Protein AF-A0A2N5X264-F1 (afdb_monomer)

pLDDT: mean 75.69, std 20.47, range [30.89, 97.25]

Mean predicted aligned error: 10.81 Å

Radius of gyration: 17.41 Å; Cα contacts (8 Å, |Δi|>4): 428; chains: 1; bounding box: 63×42×47 Å

Solvent-accessible surface area (backbone atoms only — not comparable to full-atom values): 11208 Å² total; per-residue (Å²): 135,86,83,78,80,80,75,80,81,78,80,85,83,54,76,73,77,43,63,65,40,18,17,55,36,79,84,81,83,83,92,81,91,67,101,72,67,40,45,68,30,38,70,56,71,56,68,54,35,56,93,56,25,38,45,56,77,75,63,38,74,29,66,84,61,12,80,81,32,62,57,44,49,48,56,43,77,65,49,35,37,35,39,42,26,41,38,69,83,73,26,35,40,37,40,38,34,33,16,15,31,26,82,32,31,63,54,29,39,51,46,53,53,52,52,45,55,71,35,93,65,36,40,74,36,79,74,68,42,73,72,62,48,92,86,64,88,65,84,42,41,39,35,32,25,32,37,35,91,91,45,46,32,40,40,34,33,32,16,34,59,12,38,39,40,35,37,38,39,37,38,76,81,52,53,90,68,54,80,42,74,67,52,54,51,49,52,42,47,46,47,50,38,34,52,58,60,20,50,40,76,63,130

Structure (mmCIF, N/CA/C/O backbone):
data_AF-A0A2N5X264-F1
#
_entry.id   AF-A0A2N5X264-F1
#
loop_
_atom_site.group_PDB
_atom_site.id
_atom_site.type_symbol
_atom_site.label_atom_id
_atom_site.label_alt_id
_atom_site.label_comp_id
_atom_site.label_asym_id
_atom_site.label_entity_id
_atom_site.label_seq_id
_atom_site.pdbx_PDB_ins_code
_atom_site.Cartn_x
_atom_site.Cartn_y
_atom_site.Cartn_z
_atom_site.occupancy
_atom_site.B_iso_or_equiv
_atom_site.auth_seq_id
_atom_site.auth_comp_id
_atom_site.auth_asym_id
_atom_site.auth_atom_id
_atom_site.pdbx_PDB_model_num
ATOM 1 N N . PRO A 1 1 ? 43.658 -27.657 3.792 1.00 42.91 1 PRO A N 1
ATOM 2 C CA . PRO A 1 1 ? 42.792 -26.700 4.529 1.00 42.91 1 PRO A CA 1
ATOM 3 C C . PRO A 1 1 ? 41.313 -26.901 4.152 1.00 42.91 1 PRO A C 1
ATOM 5 O O . PRO A 1 1 ? 41.013 -26.894 2.960 1.00 42.91 1 PRO A O 1
ATOM 8 N N . PRO A 1 2 ? 40.408 -27.158 5.111 1.00 34.41 2 PRO A N 1
ATOM 9 C CA . PRO A 1 2 ? 39.028 -27.509 4.794 1.00 34.41 2 PRO A CA 1
ATOM 10 C C . PRO A 1 2 ? 38.235 -26.276 4.335 1.00 34.41 2 PRO A C 1
ATOM 12 O O . PRO A 1 2 ? 38.359 -25.191 4.903 1.00 34.41 2 PRO A O 1
ATOM 15 N N . GLN A 1 3 ? 37.435 -26.460 3.283 1.00 38.34 3 GLN A N 1
ATOM 16 C CA . GLN A 1 3 ? 36.532 -25.456 2.724 1.00 38.34 3 GLN A CA 1
ATOM 17 C C . GLN A 1 3 ? 35.394 -25.180 3.713 1.00 38.34 3 GLN A C 1
ATOM 19 O O . GLN A 1 3 ? 34.645 -26.086 4.077 1.00 38.34 3 GLN A O 1
ATOM 24 N N . GLN A 1 4 ? 35.263 -23.930 4.160 1.00 34.19 4 GLN A N 1
ATOM 25 C CA . GLN A 1 4 ? 34.109 -23.510 4.950 1.00 34.19 4 GLN A CA 1
ATOM 26 C C . GLN A 1 4 ? 32.840 -23.543 4.079 1.00 34.19 4 GLN A C 1
ATOM 28 O O . GLN A 1 4 ? 32.871 -23.039 2.952 1.00 34.19 4 GLN A O 1
ATOM 33 N N . PRO A 1 5 ? 31.713 -24.081 4.581 1.00 33.06 5 PRO A N 1
ATOM 34 C CA . PRO A 1 5 ? 30.448 -24.045 3.862 1.00 33.06 5 PRO A CA 1
ATOM 35 C C . PRO A 1 5 ? 30.005 -22.594 3.664 1.00 33.06 5 PRO A C 1
ATOM 37 O O . PRO A 1 5 ? 29.892 -21.825 4.624 1.00 33.06 5 PRO A O 1
ATOM 40 N N . GLN A 1 6 ? 29.745 -22.212 2.413 1.00 36.19 6 GLN A N 1
ATOM 41 C CA . GLN A 1 6 ? 29.159 -20.917 2.089 1.00 36.19 6 GLN A CA 1
ATOM 42 C C . GLN A 1 6 ? 27.784 -20.815 2.759 1.00 36.19 6 GLN A C 1
ATOM 44 O O . GLN A 1 6 ? 26.859 -21.553 2.422 1.00 36.19 6 GLN A O 1
ATOM 49 N N . ARG A 1 7 ? 27.655 -19.897 3.727 1.00 32.53 7 ARG A N 1
ATOM 50 C CA . ARG A 1 7 ? 26.365 -19.556 4.338 1.00 32.53 7 ARG A CA 1
ATOM 51 C C . ARG A 1 7 ? 25.382 -19.169 3.223 1.00 32.53 7 ARG A C 1
ATOM 53 O O . ARG A 1 7 ? 25.753 -18.370 2.359 1.00 32.53 7 ARG A O 1
ATOM 60 N N . PRO A 1 8 ? 24.145 -19.693 3.224 1.00 32.91 8 PRO A N 1
ATOM 61 C CA . PRO A 1 8 ? 23.175 -19.373 2.189 1.00 32.91 8 PRO A CA 1
ATOM 62 C C . PRO A 1 8 ? 22.909 -17.863 2.180 1.00 32.91 8 PRO A C 1
ATOM 64 O O . PRO A 1 8 ? 22.565 -17.267 3.203 1.00 32.91 8 PRO A O 1
ATOM 67 N N . ARG A 1 9 ? 23.108 -17.231 1.014 1.00 35.66 9 ARG A N 1
ATOM 68 C CA . ARG A 1 9 ? 22.805 -15.814 0.773 1.00 35.66 9 ARG A CA 1
ATOM 69 C C . ARG A 1 9 ? 21.334 -15.555 1.111 1.00 35.66 9 ARG A C 1
ATOM 71 O O . ARG A 1 9 ? 20.443 -15.975 0.375 1.00 35.66 9 ARG A O 1
ATOM 78 N N . LYS A 1 10 ? 21.091 -14.842 2.213 1.00 34.69 10 LYS A N 1
ATOM 79 C CA . LYS A 1 10 ? 19.780 -14.295 2.581 1.00 34.69 10 LYS A CA 1
ATOM 80 C C . LYS A 1 10 ? 19.311 -13.394 1.432 1.00 34.69 10 LYS A C 1
ATOM 82 O O . LYS A 1 10 ? 19.934 -12.368 1.163 1.00 34.69 10 LYS A O 1
ATOM 87 N N . LYS A 1 11 ? 18.259 -13.802 0.716 1.00 32.75 11 LYS A N 1
ATOM 88 C CA . LYS A 1 11 ? 17.636 -12.984 -0.331 1.00 32.75 11 LYS A CA 1
ATOM 89 C C . LYS A 1 11 ? 17.012 -11.757 0.338 1.00 32.75 11 LYS A C 1
ATOM 91 O O . LYS A 1 11 ? 16.114 -11.895 1.163 1.00 32.75 11 LYS A O 1
ATOM 96 N N . ARG A 1 12 ? 17.534 -10.569 0.027 1.00 37.69 12 ARG A N 1
ATOM 97 C CA . ARG A 1 12 ? 17.027 -9.271 0.500 1.00 37.69 12 ARG A CA 1
ATOM 98 C C . ARG A 1 12 ? 15.833 -8.834 -0.352 1.00 37.69 12 ARG A C 1
ATOM 100 O O . ARG A 1 12 ? 15.909 -7.846 -1.063 1.00 37.69 12 ARG A O 1
ATOM 107 N N . THR A 1 13 ? 14.751 -9.603 -0.331 1.00 35.22 13 THR A N 1
ATOM 108 C CA . THR A 1 13 ? 13.542 -9.297 -1.119 1.00 35.22 13 THR A CA 1
ATOM 109 C C . THR A 1 13 ? 12.505 -8.475 -0.345 1.00 35.22 13 THR A C 1
ATOM 111 O O . THR A 1 13 ? 11.373 -8.381 -0.790 1.00 35.22 13 THR A O 1
ATOM 114 N N . GLY A 1 14 ? 12.845 -7.907 0.818 1.00 37.38 14 GLY A N 1
ATOM 115 C CA . GLY A 1 14 ? 11.837 -7.365 1.742 1.00 37.38 14 GLY A CA 1
ATOM 116 C C . GLY A 1 14 ? 12.261 -6.147 2.557 1.00 37.38 14 GLY A C 1
ATOM 117 O O . GLY A 1 14 ? 11.781 -6.001 3.672 1.00 37.38 14 GLY A O 1
ATOM 118 N N . ALA A 1 15 ? 13.174 -5.307 2.061 1.00 41.62 15 ALA A N 1
ATOM 119 C CA . ALA A 1 15 ? 13.609 -4.124 2.816 1.00 41.62 15 ALA A CA 1
ATOM 120 C C . ALA A 1 15 ? 12.545 -3.007 2.845 1.00 41.62 15 ALA A C 1
ATOM 122 O O . ALA A 1 15 ? 12.384 -2.359 3.870 1.00 41.62 15 ALA A O 1
ATOM 123 N N . VAL A 1 16 ? 11.761 -2.832 1.773 1.00 39.28 16 VAL A N 1
ATOM 124 C CA . VAL A 1 16 ? 10.762 -1.744 1.687 1.00 39.28 16 VAL A CA 1
ATOM 125 C C . VAL A 1 16 ? 9.425 -2.134 2.338 1.00 39.28 16 VAL A C 1
ATOM 127 O O . VAL A 1 16 ? 8.830 -1.342 3.056 1.00 39.28 16 VAL A O 1
ATOM 130 N N . ALA A 1 17 ? 9.005 -3.398 2.213 1.00 39.03 17 ALA A N 1
ATOM 131 C CA . ALA A 1 17 ? 7.786 -3.921 2.848 1.00 39.03 17 ALA A CA 1
ATOM 132 C C . ALA A 1 17 ? 7.851 -4.013 4.390 1.00 39.03 17 ALA A C 1
ATOM 134 O O . ALA A 1 17 ? 6.845 -4.295 5.036 1.00 39.03 17 ALA A O 1
ATOM 135 N N . GLY A 1 18 ? 9.034 -3.811 4.984 1.00 39.94 18 GLY A N 1
ATOM 136 C CA . GLY A 1 18 ? 9.233 -3.783 6.435 1.00 39.94 18 GLY A CA 1
ATOM 137 C C . GLY A 1 18 ? 9.010 -2.411 7.079 1.00 39.94 18 GLY A C 1
ATOM 138 O O . GLY A 1 18 ? 8.952 -2.343 8.303 1.00 39.94 18 GLY A O 1
ATOM 139 N N . LEU A 1 19 ? 8.874 -1.336 6.289 1.00 43.53 19 LEU A N 1
ATOM 140 C CA . LEU A 1 19 ? 8.806 0.038 6.806 1.00 43.53 19 LEU A CA 1
ATOM 141 C C . LEU A 1 19 ? 7.554 0.290 7.656 1.00 43.53 19 LEU A C 1
ATOM 143 O O . LEU A 1 19 ? 7.657 0.889 8.719 1.00 43.53 19 LEU A O 1
ATOM 147 N N . LEU A 1 20 ? 6.401 -0.259 7.269 1.00 38.31 20 LEU A N 1
ATOM 148 C CA . LEU A 1 20 ? 5.183 -0.187 8.086 1.00 38.31 20 LEU A CA 1
ATOM 149 C C . LEU A 1 20 ? 5.045 -1.306 9.112 1.00 38.31 20 LEU A C 1
ATOM 151 O O . LEU A 1 20 ? 4.378 -1.123 10.125 1.00 38.31 20 LEU A O 1
ATOM 155 N N . ALA A 1 21 ? 5.691 -2.451 8.886 1.00 41.50 21 ALA A N 1
ATOM 156 C CA . ALA A 1 21 ? 5.655 -3.538 9.854 1.00 41.50 21 ALA A CA 1
ATOM 157 C C . ALA A 1 21 ? 6.319 -3.146 11.181 1.00 41.50 21 ALA A C 1
ATOM 159 O O . ALA A 1 21 ? 6.010 -3.774 12.175 1.00 41.50 21 ALA A O 1
ATOM 160 N N . GLY A 1 22 ? 7.187 -2.127 11.226 1.00 35.22 22 GLY A N 1
ATOM 161 C CA . GLY A 1 22 ? 7.672 -1.549 12.482 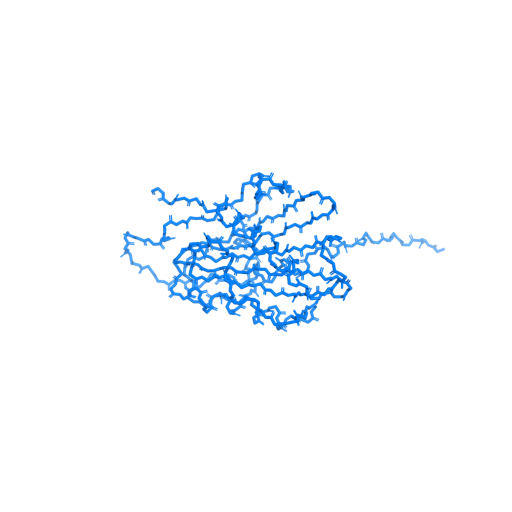1.00 35.22 22 GLY A CA 1
ATOM 162 C C . GLY A 1 22 ? 6.707 -0.531 13.110 1.00 35.22 22 GLY A C 1
ATOM 163 O O . GLY A 1 22 ? 6.645 -0.428 14.325 1.00 35.22 22 GLY A O 1
ATOM 164 N N . ALA A 1 23 ? 5.939 0.212 12.316 1.00 40.53 23 ALA A N 1
ATOM 165 C CA . ALA A 1 23 ? 5.304 1.486 12.673 1.00 40.53 23 ALA A CA 1
ATOM 166 C C . ALA A 1 23 ? 4.005 1.430 13.510 1.00 40.53 23 ALA A C 1
ATOM 168 O O . ALA A 1 23 ? 3.294 2.417 13.641 1.00 40.53 23 ALA A O 1
ATOM 169 N N . LEU A 1 24 ? 3.618 0.283 14.051 1.00 45.38 24 LEU A N 1
ATOM 170 C CA . LEU A 1 24 ? 2.336 0.097 14.761 1.00 45.38 24 LEU A CA 1
ATOM 171 C C . LEU A 1 24 ? 2.582 -0.333 16.223 1.00 45.38 24 LEU A C 1
ATOM 173 O O . LEU A 1 24 ? 1.891 -1.205 16.749 1.00 45.38 24 LEU A O 1
ATOM 177 N N . ALA A 1 25 ? 3.663 0.169 16.833 1.00 43.78 25 ALA A N 1
ATOM 178 C CA . ALA A 1 25 ? 4.029 -0.187 18.197 1.00 43.78 25 ALA A CA 1
ATOM 179 C C . ALA A 1 25 ? 2.884 0.195 19.150 1.00 43.78 25 ALA A C 1
ATOM 181 O O . ALA A 1 25 ? 2.479 1.355 19.227 1.00 43.78 25 ALA A O 1
ATOM 182 N N . LEU A 1 26 ? 2.357 -0.811 19.852 1.00 44.16 26 LEU A N 1
ATOM 183 C CA . LEU A 1 26 ? 1.218 -0.702 20.759 1.00 44.16 26 LEU A CA 1
ATOM 184 C C . LEU A 1 26 ? 1.518 0.295 21.889 1.00 44.16 26 LEU A C 1
ATOM 186 O O . LEU A 1 26 ? 2.291 0.002 22.805 1.00 44.16 26 LEU A O 1
ATOM 190 N N . ALA A 1 27 ? 0.872 1.459 21.857 1.00 42.66 27 ALA A N 1
ATOM 191 C CA . ALA A 1 27 ? 0.787 2.337 23.015 1.00 42.66 27 ALA A CA 1
ATOM 192 C C . ALA A 1 27 ? -0.176 1.704 24.033 1.00 42.66 27 ALA A C 1
ATOM 194 O O . ALA A 1 27 ? -1.395 1.802 23.922 1.00 42.66 27 ALA A O 1
ATOM 195 N N . GLY A 1 28 ? 0.386 0.990 25.007 1.00 36.53 28 GLY A N 1
ATOM 196 C CA . GLY A 1 28 ? -0.374 0.357 26.075 1.00 36.53 28 GLY A CA 1
ATOM 197 C C . GLY A 1 28 ? -0.932 1.364 27.085 1.00 36.53 28 GLY A C 1
ATOM 198 O O . GLY A 1 28 ? -0.169 2.008 27.799 1.00 36.53 28 GLY A O 1
ATOM 199 N N . GLY A 1 29 ? -2.264 1.372 27.205 1.00 30.89 29 GLY A N 1
ATOM 200 C CA . GLY A 1 29 ? -2.997 1.599 28.454 1.00 30.89 29 GLY A CA 1
ATOM 201 C C . GLY A 1 29 ? -3.679 2.958 28.612 1.00 30.89 29 GLY A C 1
ATOM 202 O O . GLY A 1 29 ? -3.006 3.915 28.959 1.00 30.89 29 GLY A O 1
ATOM 203 N N . VAL A 1 30 ? -5.015 2.997 28.482 1.00 34.00 30 VAL A N 1
ATOM 204 C CA . VAL A 1 30 ? -5.999 3.178 29.579 1.00 34.00 30 VAL A CA 1
ATOM 205 C C . VAL A 1 30 ? -7.337 2.586 29.097 1.00 34.00 30 VAL A C 1
ATOM 207 O O . VAL A 1 30 ? -7.747 2.829 27.970 1.00 34.00 30 VAL A O 1
ATOM 210 N N . ALA A 1 31 ? -8.007 1.787 29.930 1.00 45.03 31 ALA A N 1
ATOM 211 C CA . ALA A 1 31 ? -9.366 1.311 29.670 1.00 45.03 31 ALA A CA 1
ATOM 212 C C . ALA A 1 31 ? -10.380 2.467 29.772 1.00 45.03 31 ALA A C 1
ATOM 214 O O . ALA A 1 31 ? -10.182 3.318 30.635 1.00 45.03 31 ALA A O 1
ATOM 215 N N . TRP A 1 32 ? -11.479 2.430 29.000 1.00 33.97 32 TRP A N 1
ATOM 216 C CA . TRP A 1 32 ? -12.874 2.670 29.438 1.00 33.97 32 TRP A CA 1
ATOM 217 C C . TRP A 1 32 ? -13.834 2.816 28.233 1.00 33.97 32 TRP A C 1
ATOM 219 O O . TRP A 1 32 ? -13.812 3.823 27.546 1.00 33.97 32 TRP A O 1
ATOM 229 N N . TRP A 1 33 ? -14.678 1.792 28.050 1.00 38.12 33 TRP A N 1
ATOM 230 C CA . TRP A 1 33 ? -16.007 1.761 27.410 1.00 38.12 33 TRP A CA 1
ATOM 231 C C . TRP A 1 33 ? -16.383 2.865 26.391 1.00 38.12 33 TRP A C 1
ATOM 233 O O . TRP A 1 33 ? -16.804 3.953 26.767 1.00 38.12 33 TRP A O 1
ATOM 243 N N . ALA A 1 34 ? -16.493 2.504 25.112 1.00 35.03 34 ALA A N 1
ATOM 244 C CA . ALA A 1 34 ? -17.555 3.004 24.239 1.00 35.03 34 ALA A CA 1
ATOM 245 C C . ALA A 1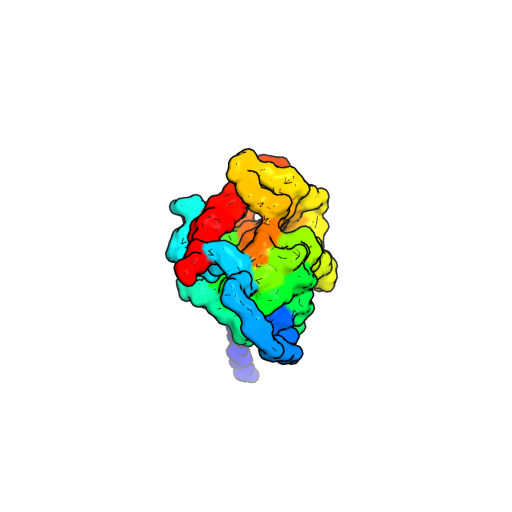 34 ? -17.750 2.022 23.086 1.00 35.03 34 ALA A C 1
ATOM 247 O O . ALA A 1 3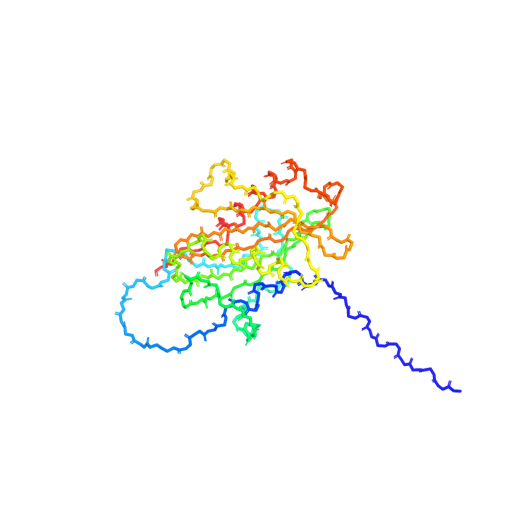4 ? -16.846 1.775 22.320 1.00 35.03 34 ALA A O 1
ATOM 248 N N . LEU A 1 35 ? -18.928 1.432 22.933 1.00 42.88 35 LEU A N 1
ATOM 249 C CA . LEU A 1 35 ? -19.241 0.608 21.767 1.00 42.88 35 LEU A CA 1
ATOM 250 C C . LEU A 1 35 ? -19.272 1.495 20.504 1.00 42.88 35 LEU A C 1
ATOM 252 O O . LEU A 1 35 ? -20.316 2.086 20.239 1.00 42.88 35 LEU A O 1
ATOM 256 N N . ALA A 1 36 ? -18.135 1.613 19.793 1.00 45.06 36 ALA A N 1
ATOM 257 C CA . ALA A 1 36 ? -17.976 2.050 18.389 1.00 45.06 36 ALA A CA 1
ATOM 258 C C . ALA A 1 36 ? -16.492 2.016 17.899 1.00 45.06 36 ALA A C 1
ATOM 260 O O . ALA A 1 36 ? -16.062 2.950 17.233 1.00 45.06 36 ALA A O 1
ATOM 261 N N . GLU A 1 37 ? -15.646 1.044 18.269 1.00 53.25 37 GLU A N 1
ATOM 262 C CA . GLU A 1 37 ? -14.192 1.365 18.380 1.00 53.25 37 GLU A CA 1
ATOM 263 C C . GLU A 1 37 ? -13.281 1.029 17.183 1.00 53.25 37 GLU A C 1
ATOM 265 O O . GLU A 1 37 ? -12.161 1.532 17.133 1.00 53.25 37 GLU A O 1
ATOM 270 N N . ASP A 1 38 ? -13.743 0.278 16.178 1.00 52.75 38 ASP A N 1
ATOM 271 C CA . ASP A 1 38 ? -12.886 -0.173 15.056 1.00 52.75 38 ASP A CA 1
ATOM 272 C C . ASP A 1 38 ? -13.127 0.584 13.732 1.00 52.75 38 ASP A C 1
ATOM 274 O O . ASP A 1 38 ? -12.510 0.291 12.706 1.00 52.75 38 ASP A O 1
ATOM 278 N N . GLY A 1 39 ? -14.058 1.545 13.732 1.00 60.72 39 GLY A N 1
ATOM 279 C CA . GLY A 1 39 ? -14.603 2.139 12.509 1.00 60.72 39 GLY A CA 1
ATOM 280 C C . GLY A 1 39 ? -15.325 1.105 11.614 1.00 60.72 39 GLY A C 1
ATOM 281 O O . GLY A 1 39 ? -15.557 -0.023 12.040 1.00 60.72 39 GLY A O 1
ATOM 282 N N . PRO A 1 40 ? -15.785 1.469 10.400 1.00 78.94 40 PRO A N 1
ATOM 283 C CA . PRO A 1 40 ? -16.681 0.601 9.622 1.00 78.94 40 PRO A CA 1
ATOM 284 C C . PRO A 1 40 ? -16.026 -0.626 8.966 1.00 78.94 40 PRO A C 1
ATOM 286 O O . PRO A 1 40 ? -16.750 -1.525 8.537 1.00 78.94 40 PRO A O 1
ATOM 289 N N . TYR A 1 41 ? -14.694 -0.685 8.863 1.00 86.19 41 TYR A N 1
ATOM 290 C CA . TYR A 1 41 ? -14.006 -1.760 8.143 1.00 86.19 41 TYR A CA 1
ATOM 291 C C . TYR A 1 41 ? -12.771 -2.279 8.873 1.00 86.19 41 TYR A C 1
ATOM 293 O O . TYR A 1 41 ? -11.977 -1.518 9.415 1.00 86.19 41 TYR A O 1
ATOM 301 N N . ARG A 1 42 ? -12.555 -3.591 8.768 1.00 90.38 42 ARG A N 1
ATOM 302 C CA . ARG A 1 42 ? -11.282 -4.256 9.067 1.00 90.38 42 ARG A CA 1
ATOM 303 C C . ARG A 1 42 ? -10.488 -4.467 7.789 1.00 90.38 42 ARG A C 1
ATOM 305 O O . ARG A 1 42 ? -11.056 -4.494 6.696 1.00 90.38 42 ARG A O 1
ATOM 312 N N . LEU A 1 43 ? -9.184 -4.699 7.930 1.00 90.81 43 LEU A N 1
ATOM 313 C CA . LEU A 1 43 ? -8.356 -5.186 6.830 1.00 90.81 43 LEU A CA 1
ATOM 314 C C . LEU A 1 43 ? -8.192 -6.701 6.911 1.00 90.81 43 LEU A C 1
ATOM 316 O O . LEU A 1 43 ? -7.769 -7.256 7.925 1.00 90.81 43 LEU A O 1
ATOM 320 N N . ALA A 1 44 ? -8.479 -7.359 5.799 1.00 91.88 44 ALA A N 1
ATOM 321 C CA . ALA A 1 44 ? -8.186 -8.753 5.557 1.00 91.88 44 ALA A CA 1
ATOM 322 C C . ALA A 1 44 ? -7.066 -8.887 4.526 1.00 91.88 44 ALA A C 1
ATOM 324 O O . ALA A 1 44 ? -6.711 -7.969 3.789 1.00 91.88 44 ALA A O 1
ATOM 325 N N . THR A 1 45 ? -6.522 -10.092 4.446 1.00 93.38 45 THR A N 1
ATOM 326 C CA . THR A 1 45 ? -5.720 -10.505 3.302 1.00 93.38 45 THR A CA 1
ATOM 327 C C . THR A 1 45 ? -6.555 -11.578 2.610 1.00 93.38 45 THR A C 1
ATOM 329 O O . THR A 1 45 ? -6.771 -12.629 3.212 1.00 93.38 45 THR A O 1
ATOM 332 N N . PRO A 1 46 ? -7.135 -11.339 1.427 1.00 94.44 46 PRO A N 1
ATOM 333 C CA . PRO A 1 46 ? -7.822 -12.377 0.654 1.00 94.44 46 PRO A CA 1
ATOM 334 C C . PRO A 1 46 ? -6.824 -13.206 -0.172 1.00 94.44 46 PRO A C 1
ATOM 336 O O . PRO A 1 46 ? -5.635 -12.888 -0.243 1.00 94.44 46 PRO A O 1
ATOM 339 N N . ASP A 1 47 ? -7.271 -14.327 -0.747 1.00 94.62 47 ASP A N 1
ATOM 340 C CA . ASP A 1 47 ? -6.418 -15.164 -1.612 1.00 94.62 47 ASP A CA 1
ATOM 341 C C . ASP A 1 47 ? -6.081 -14.475 -2.939 1.00 94.62 47 ASP A C 1
ATOM 343 O O . ASP A 1 47 ? -5.064 -14.780 -3.563 1.00 94.62 47 ASP A O 1
ATOM 347 N N . THR A 1 48 ? -6.930 -13.551 -3.382 1.00 96.31 48 THR A N 1
ATOM 348 C CA . THR A 1 48 ? -6.766 -12.781 -4.615 1.00 96.31 48 THR A CA 1
ATOM 349 C C . THR A 1 48 ? -7.156 -11.331 -4.360 1.00 96.31 48 THR A C 1
ATOM 351 O O . THR A 1 48 ? -8.126 -11.095 -3.648 1.00 96.31 48 THR A O 1
ATOM 354 N N . VAL A 1 49 ? -6.400 -10.394 -4.935 1.00 96.94 49 VAL A N 1
ATOM 355 C CA . VAL A 1 49 ? -6.708 -8.954 -4.951 1.00 96.94 49 VAL A CA 1
ATOM 356 C C . VAL A 1 49 ? -6.595 -8.390 -6.365 1.00 96.94 49 VAL A C 1
ATOM 358 O O . VAL A 1 49 ? -5.848 -8.925 -7.197 1.00 96.94 49 VAL A O 1
ATOM 361 N N . ALA A 1 50 ? -7.336 -7.315 -6.627 1.00 95.94 50 ALA A N 1
ATOM 362 C CA . ALA A 1 50 ? -7.467 -6.641 -7.913 1.00 95.94 50 ALA A CA 1
ATOM 363 C C . ALA A 1 50 ? -7.746 -7.608 -9.072 1.00 95.94 50 ALA A C 1
ATOM 365 O O . ALA A 1 50 ? -7.249 -7.433 -10.184 1.00 95.94 50 ALA A O 1
ATOM 366 N N . SER A 1 51 ? -8.466 -8.701 -8.788 1.00 96.06 51 SER A N 1
ATOM 367 C CA . SER A 1 51 ? -8.745 -9.848 -9.677 1.00 96.06 51 SER A CA 1
ATOM 368 C C . SER A 1 51 ? -7.531 -10.577 -10.297 1.00 96.06 51 SER A C 1
ATOM 370 O O . SER A 1 51 ? -7.691 -11.652 -10.875 1.00 96.06 51 SER A O 1
ATOM 372 N N . ALA A 1 52 ? -6.317 -10.036 -10.167 1.00 95.31 52 ALA A N 1
ATOM 373 C CA . ALA A 1 52 ? -5.148 -10.418 -10.957 1.00 95.31 52 ALA A CA 1
ATOM 374 C C . ALA A 1 52 ? -3.939 -10.856 -10.117 1.00 95.31 52 ALA A C 1
ATOM 376 O O . ALA A 1 52 ? -3.005 -11.456 -10.656 1.00 95.31 52 ALA A O 1
ATOM 377 N N . TYR A 1 53 ? -3.936 -10.587 -8.808 1.00 95.88 53 TYR A N 1
ATOM 378 C CA . TYR A 1 53 ? -2.796 -10.871 -7.939 1.00 95.88 53 TYR A CA 1
ATOM 379 C C . TYR A 1 53 ? -3.145 -11.959 -6.930 1.00 95.88 53 TYR A C 1
ATOM 381 O O . TYR A 1 53 ? -4.007 -11.776 -6.076 1.00 95.88 53 TYR A O 1
ATOM 389 N N . GLN A 1 54 ? -2.435 -13.086 -6.993 1.00 97.25 54 GLN A N 1
ATOM 390 C CA . GLN A 1 54 ? -2.639 -14.213 -6.083 1.00 97.25 54 GLN A CA 1
ATOM 391 C C . GLN A 1 54 ? -1.710 -14.131 -4.883 1.00 97.25 54 GLN A C 1
ATOM 393 O O . GLN A 1 54 ? -0.494 -13.938 -5.029 1.00 97.25 54 GLN A O 1
ATOM 398 N N . ARG A 1 55 ? -2.258 -14.348 -3.691 1.00 94.94 55 ARG A N 1
ATOM 399 C CA 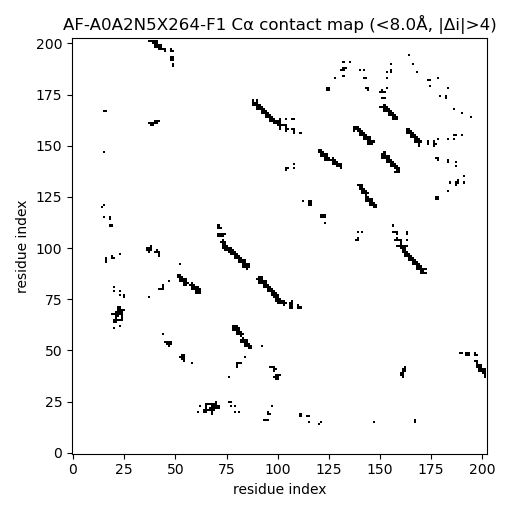. ARG A 1 55 ? -1.493 -14.316 -2.451 1.00 94.94 55 ARG A CA 1
ATOM 400 C C . ARG A 1 55 ? -0.426 -15.403 -2.434 1.00 94.94 55 ARG A C 1
ATOM 402 O O . ARG A 1 55 ? -0.642 -16.548 -2.817 1.00 94.94 55 ARG A O 1
ATOM 409 N N . GLN A 1 56 ? 0.757 -15.027 -1.976 1.00 92.19 56 GLN A N 1
ATOM 410 C CA . GLN A 1 56 ? 1.908 -15.898 -1.832 1.00 92.19 56 GLN A CA 1
ATOM 411 C C . GLN A 1 56 ? 2.056 -16.276 -0.358 1.00 92.19 56 GLN A C 1
ATOM 413 O O . GLN A 1 56 ? 2.467 -15.463 0.467 1.00 92.19 56 GLN A O 1
ATOM 418 N N . GLY A 1 57 ? 1.736 -17.528 -0.030 1.00 86.56 57 GLY A N 1
ATOM 419 C CA . GLY A 1 57 ? 1.745 -18.012 1.350 1.00 86.56 57 GLY A CA 1
ATOM 420 C C . GLY A 1 57 ? 0.521 -17.557 2.149 1.00 86.56 57 GLY A C 1
ATOM 421 O O . GLY A 1 57 ? -0.526 -17.235 1.588 1.00 86.56 57 GLY A O 1
ATOM 422 N N . LYS A 1 58 ? 0.641 -17.582 3.479 1.00 77.38 58 LYS A N 1
ATOM 423 C CA . LYS A 1 58 ? -0.410 -17.100 4.381 1.00 77.38 58 LYS A CA 1
ATOM 424 C C . LYS A 1 58 ? -0.241 -15.600 4.603 1.00 77.38 58 LYS A C 1
ATOM 426 O O . LYS A 1 58 ? 0.888 -15.136 4.747 1.00 77.38 58 LYS A O 1
ATOM 431 N N . GLY A 1 59 ? -1.354 -14.874 4.670 1.00 69.19 59 GLY A N 1
ATOM 432 C CA . GLY A 1 59 ? -1.351 -13.538 5.254 1.00 69.19 59 GLY A CA 1
ATOM 433 C C . GLY A 1 59 ? -0.887 -13.599 6.706 1.00 69.19 59 GLY A C 1
ATOM 434 O O . GLY A 1 59 ? -1.097 -14.603 7.393 1.00 69.19 59 GLY A O 1
ATOM 435 N N . VAL A 1 60 ? -0.205 -12.550 7.141 1.00 72.88 60 VAL A N 1
ATOM 436 C CA . VAL A 1 60 ? 0.406 -12.477 8.463 1.00 72.88 60 VAL A CA 1
ATOM 437 C C . VAL A 1 60 ? -0.283 -11.366 9.240 1.00 72.88 60 VAL A C 1
ATOM 439 O O . VAL A 1 60 ? -0.298 -10.221 8.791 1.00 72.88 60 VAL A O 1
ATOM 442 N N . ASP A 1 61 ? -0.830 -11.713 10.406 1.00 65.00 61 ASP A N 1
ATOM 443 C CA . ASP A 1 61 ? -1.050 -10.739 11.473 1.00 65.00 61 ASP A CA 1
ATOM 444 C C . ASP A 1 61 ? 0.327 -10.200 11.861 1.00 65.00 61 ASP A C 1
ATOM 446 O O . ASP A 1 61 ? 1.188 -10.939 12.361 1.00 65.00 61 ASP A O 1
ATOM 450 N N . ALA A 1 62 ? 0.564 -8.931 11.540 1.00 60.78 62 ALA A N 1
ATOM 451 C CA . ALA A 1 62 ? 1.887 -8.359 11.693 1.00 60.78 62 ALA A CA 1
ATOM 452 C C . ALA A 1 62 ? 2.127 -7.821 13.106 1.00 60.78 62 ALA A C 1
ATOM 454 O O . ALA A 1 62 ? 3.248 -7.403 13.359 1.00 60.78 62 ALA A O 1
ATOM 455 N N . SER A 1 63 ? 1.174 -7.919 14.048 1.00 59.81 63 SER A N 1
ATOM 456 C CA . SER A 1 63 ? 1.298 -7.451 15.448 1.00 59.81 63 SER A CA 1
ATOM 457 C C . SER A 1 63 ? 2.569 -7.949 16.129 1.00 59.81 63 SER A C 1
ATOM 459 O O . SER A 1 63 ? 3.217 -7.232 16.887 1.00 59.81 63 SER A O 1
ATOM 461 N N . ALA A 1 64 ? 2.994 -9.173 15.807 1.00 45.31 64 ALA A N 1
ATOM 462 C CA . ALA A 1 64 ? 4.225 -9.753 16.335 1.00 45.31 64 ALA A CA 1
ATOM 463 C C . ALA A 1 64 ? 5.520 -9.166 15.731 1.00 45.31 64 ALA A C 1
ATOM 465 O O . ALA A 1 64 ? 6.583 -9.307 16.343 1.00 45.31 64 ALA A O 1
ATOM 466 N N . LEU A 1 65 ? 5.443 -8.551 14.546 1.00 47.16 65 LEU A N 1
ATOM 467 C CA . LEU A 1 65 ? 6.548 -7.930 13.800 1.00 47.16 65 LEU A CA 1
ATOM 468 C C . LEU A 1 65 ? 6.753 -6.454 14.166 1.00 47.16 65 LEU A C 1
ATOM 470 O O . LEU A 1 65 ? 7.812 -5.900 13.883 1.00 47.16 65 LEU A O 1
ATOM 474 N N . VAL A 1 66 ? 5.785 -5.854 14.857 1.00 54.09 66 VAL A N 1
ATOM 475 C CA . VAL A 1 66 ? 5.723 -4.418 15.132 1.00 54.09 66 VAL A CA 1
ATOM 476 C C . VAL A 1 66 ? 6.363 -3.987 16.447 1.00 54.09 66 VAL A C 1
ATOM 478 O O . VAL A 1 66 ? 5.937 -3.062 17.133 1.00 54.09 66 VAL A O 1
ATOM 481 N N . LYS A 1 67 ? 7.415 -4.686 16.852 1.00 43.34 67 LYS A N 1
ATOM 482 C CA . LYS A 1 67 ? 7.994 -4.463 18.179 1.00 43.34 67 LYS A CA 1
ATOM 483 C C . LYS A 1 67 ? 8.881 -3.216 18.270 1.00 43.34 67 LYS A C 1
ATOM 485 O O . LYS A 1 67 ? 9.116 -2.765 19.383 1.00 43.34 67 LYS A O 1
ATOM 490 N N . ASP A 1 68 ? 9.316 -2.648 17.137 1.00 48.28 68 ASP A N 1
ATOM 491 C CA . ASP A 1 68 ? 10.445 -1.701 17.101 1.00 48.28 68 ASP A CA 1
ATOM 492 C C . ASP A 1 68 ? 10.282 -0.464 16.186 1.00 48.28 68 ASP A C 1
ATOM 494 O O . ASP A 1 68 ? 11.279 0.190 15.878 1.00 48.28 68 ASP A O 1
ATOM 498 N N . GLY A 1 69 ? 9.086 -0.108 15.711 1.00 50.69 69 GLY A N 1
ATOM 499 C CA . GLY A 1 69 ? 8.924 1.080 14.854 1.00 50.69 69 GLY A CA 1
ATOM 500 C C . GLY A 1 69 ? 7.904 2.101 15.350 1.00 50.69 69 GLY A C 1
ATOM 501 O O . GLY A 1 69 ? 7.287 1.977 16.405 1.00 50.69 69 GLY A O 1
ATOM 502 N N . GLN A 1 70 ? 7.829 3.194 14.603 1.00 56.72 70 GLN A N 1
ATOM 503 C CA . GLN A 1 70 ? 7.222 4.448 15.027 1.00 56.72 70 GLN A CA 1
ATOM 504 C C . GLN A 1 70 ? 5.713 4.460 14.770 1.00 56.72 70 GLN A C 1
ATOM 506 O O . GLN A 1 70 ? 5.321 4.354 13.619 1.00 56.72 70 GLN A O 1
ATOM 511 N N . ALA A 1 71 ? 4.894 4.606 15.819 1.00 67.38 71 ALA A N 1
ATOM 512 C CA . ALA A 1 71 ? 3.429 4.639 15.734 1.00 67.38 71 ALA A CA 1
ATOM 513 C C . ALA A 1 71 ? 2.913 5.544 14.595 1.00 67.38 71 ALA A C 1
ATOM 515 O O . ALA A 1 71 ? 3.366 6.684 14.465 1.00 67.38 71 ALA A O 1
ATOM 516 N N . LEU A 1 72 ? 1.938 5.065 13.812 1.00 74.75 72 LEU A N 1
ATOM 517 C CA . LEU A 1 72 ? 1.201 5.911 12.873 1.00 74.75 72 LEU A CA 1
ATOM 518 C C . LEU A 1 72 ? 0.412 6.981 13.650 1.00 74.75 72 LEU A C 1
ATOM 520 O O . LEU A 1 72 ? -0.425 6.627 14.487 1.00 74.75 72 LEU A O 1
ATOM 524 N N . PRO A 1 73 ? 0.651 8.282 13.398 1.00 81.69 73 PRO A N 1
ATOM 525 C CA . PRO A 1 73 ? -0.102 9.351 14.039 1.00 81.69 73 PRO A CA 1
ATOM 526 C C . PRO A 1 73 ? -1.599 9.201 13.775 1.00 81.69 73 PRO A C 1
ATOM 528 O O . PRO A 1 73 ? -2.010 8.903 12.657 1.00 81.69 73 PRO A O 1
ATOM 531 N N . GLY A 1 74 ? -2.410 9.415 14.810 1.00 80.25 74 GLY A N 1
ATOM 532 C CA . GLY A 1 74 ? -3.865 9.370 14.681 1.00 80.25 74 GLY A CA 1
ATOM 533 C C . GLY A 1 74 ? -4.453 7.971 14.482 1.00 80.25 74 GLY A C 1
ATOM 534 O O . GLY A 1 74 ? -5.629 7.887 14.156 1.00 80.25 74 GLY A O 1
ATOM 535 N N . VAL A 1 75 ? -3.683 6.892 14.676 1.00 82.44 75 VAL A N 1
ATOM 536 C CA . VAL A 1 75 ? -4.196 5.512 14.667 1.00 82.44 75 VAL A CA 1
ATOM 537 C C . VAL A 1 75 ? -4.178 4.949 16.086 1.00 82.44 75 VAL A C 1
ATOM 539 O O . VAL A 1 75 ? -3.128 4.897 16.729 1.00 82.44 75 VAL A O 1
ATOM 542 N N . THR A 1 76 ? -5.333 4.509 16.578 1.00 81.25 76 THR A N 1
ATOM 543 C CA . THR A 1 76 ? -5.488 3.892 17.902 1.00 81.25 76 THR A CA 1
ATOM 544 C C . THR A 1 76 ? -6.003 2.463 17.783 1.00 81.25 76 THR A C 1
ATOM 546 O O . THR A 1 76 ? -6.817 2.174 16.910 1.00 81.25 76 THR A O 1
ATOM 549 N N . ASP A 1 77 ? -5.521 1.594 18.676 1.00 79.31 77 ASP A N 1
ATOM 550 C CA . ASP A 1 77 ? -5.745 0.140 18.648 1.00 79.31 77 ASP A CA 1
ATOM 551 C C . ASP A 1 77 ? -5.439 -0.506 17.278 1.00 79.31 77 ASP A C 1
ATOM 553 O O . ASP A 1 77 ? -6.305 -1.117 16.647 1.00 79.31 77 ASP A O 1
ATOM 557 N N . PRO A 1 78 ? -4.213 -0.313 16.746 1.00 83.19 78 PRO A N 1
ATOM 558 C CA . PRO A 1 78 ? -3.894 -0.789 15.414 1.00 83.19 78 PRO A CA 1
ATOM 559 C C . PRO A 1 78 ? -3.846 -2.316 15.372 1.00 83.19 78 PRO A C 1
ATOM 561 O O . PRO A 1 78 ? -3.135 -2.953 16.149 1.00 83.19 78 PRO A O 1
ATOM 564 N N . HIS A 1 79 ? -4.501 -2.876 14.360 1.00 84.44 79 HIS A N 1
ATOM 565 C CA . HIS A 1 79 ? -4.469 -4.290 14.005 1.00 84.44 79 HIS A CA 1
ATOM 566 C C . HIS A 1 79 ? -3.738 -4.491 12.663 1.00 84.44 79 HIS A C 1
ATOM 568 O O . HIS A 1 79 ? -4.350 -4.403 11.591 1.00 84.44 79 HIS A O 1
ATOM 574 N N . PRO A 1 80 ? -2.412 -4.722 12.691 1.00 85.31 80 PRO A N 1
ATOM 575 C CA . PRO A 1 80 ? -1.591 -4.869 11.499 1.00 85.31 80 PRO A CA 1
ATOM 576 C C . PRO A 1 80 ? -1.900 -6.116 10.667 1.00 85.31 80 PRO A C 1
ATOM 578 O O . PRO A 1 80 ? -1.948 -7.235 11.183 1.00 85.31 80 PRO A O 1
ATOM 581 N N . VAL A 1 81 ? -1.905 -5.961 9.346 1.00 85.88 81 VAL A N 1
ATOM 582 C CA . VAL A 1 81 ? -1.902 -7.072 8.387 1.00 85.88 81 VAL A CA 1
ATOM 583 C C . VAL A 1 81 ? -0.822 -6.884 7.332 1.00 85.88 81 VAL A C 1
ATOM 585 O O . VAL A 1 81 ? -0.543 -5.768 6.897 1.00 85.88 81 VAL A O 1
ATOM 588 N N . VAL A 1 82 ? -0.218 -7.988 6.892 1.00 87.06 82 VAL A N 1
ATOM 589 C CA . VAL A 1 82 ? 0.724 -8.015 5.766 1.00 87.06 82 VAL A CA 1
ATOM 590 C C . VAL A 1 82 ? 0.453 -9.228 4.882 1.00 87.06 82 VAL A C 1
ATOM 592 O O . VAL A 1 82 ? 0.260 -10.345 5.366 1.00 87.06 82 VAL A O 1
ATOM 595 N N . ALA A 1 83 ? 0.503 -9.034 3.566 1.00 90.19 83 ALA A N 1
ATOM 596 C CA . ALA A 1 83 ? 0.526 -10.114 2.591 1.00 90.19 83 ALA A CA 1
ATOM 597 C C . ALA A 1 83 ? 1.345 -9.740 1.353 1.00 90.19 83 ALA A C 1
ATOM 599 O O . ALA A 1 83 ? 1.361 -8.598 0.900 1.00 90.19 83 ALA A O 1
ATOM 600 N N . SER A 1 84 ? 1.997 -10.739 0.768 1.00 92.12 84 SER A 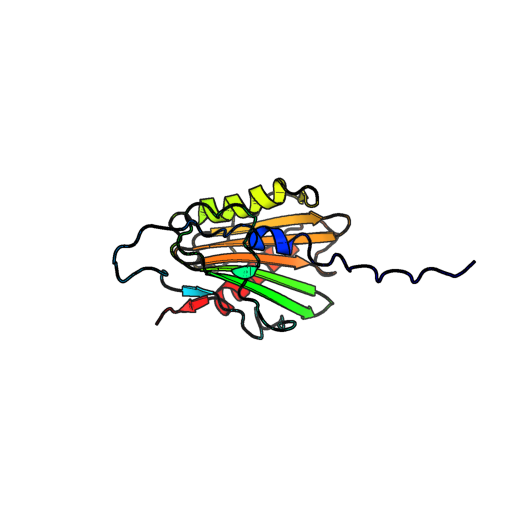N 1
ATOM 601 C CA . SER A 1 84 ? 2.621 -10.618 -0.548 1.00 92.12 84 SER A CA 1
ATOM 602 C C . SER A 1 84 ? 1.756 -11.311 -1.586 1.00 92.12 84 SER A C 1
ATOM 604 O O . SER A 1 84 ? 1.230 -12.393 -1.337 1.00 92.12 84 SER A O 1
ATOM 606 N N . TYR A 1 85 ? 1.665 -10.727 -2.770 1.00 94.44 85 TYR A N 1
ATOM 607 C CA . TYR A 1 85 ? 0.912 -11.236 -3.901 1.00 94.44 85 TYR A CA 1
ATOM 608 C C . TYR A 1 85 ? 1.778 -11.253 -5.161 1.00 94.44 85 TYR A C 1
ATOM 610 O O . TYR A 1 85 ? 2.781 -10.542 -5.282 1.00 94.44 85 TYR A O 1
ATOM 618 N N . ARG A 1 86 ? 1.392 -12.105 -6.108 1.00 95.12 86 ARG A N 1
ATOM 619 C CA . ARG A 1 86 ? 2.053 -12.269 -7.400 1.00 95.12 86 ARG A CA 1
ATOM 620 C C . ARG A 1 86 ? 1.027 -12.139 -8.512 1.00 95.12 86 ARG A C 1
ATOM 622 O O . ARG A 1 86 ? 0.032 -12.861 -8.503 1.00 95.12 86 ARG A O 1
ATOM 629 N N . GLY A 1 87 ? 1.302 -11.236 -9.442 1.00 92.62 87 GLY A N 1
ATOM 630 C CA . GLY A 1 87 ? 0.544 -11.066 -10.674 1.00 92.62 87 GLY A CA 1
ATOM 631 C C . GLY A 1 87 ? 1.244 -11.714 -11.868 1.00 92.62 87 GLY A C 1
ATOM 632 O O . GLY A 1 87 ? 2.226 -12.458 -11.728 1.00 92.62 87 GLY A O 1
ATOM 633 N N . ALA A 1 88 ? 0.738 -11.408 -13.060 1.00 89.62 88 ALA A N 1
ATOM 634 C CA . ALA A 1 88 ? 1.385 -11.752 -14.322 1.00 89.62 88 ALA A CA 1
ATOM 635 C C . ALA A 1 88 ? 2.753 -11.054 -14.474 1.00 89.62 88 ALA A C 1
ATOM 637 O O . ALA A 1 88 ? 3.137 -10.206 -13.672 1.00 89.62 88 ALA A O 1
ATOM 638 N N . ASP A 1 89 ? 3.535 -11.459 -15.479 1.00 87.69 89 ASP A N 1
ATOM 639 C CA . ASP A 1 89 ? 4.787 -10.791 -15.881 1.00 87.69 89 ASP A CA 1
ATOM 640 C C . ASP A 1 89 ? 5.832 -10.584 -14.773 1.00 87.69 89 ASP A C 1
ATOM 642 O O . ASP A 1 89 ? 6.707 -9.724 -14.864 1.00 87.69 89 ASP A O 1
ATOM 646 N N . LYS A 1 90 ? 5.803 -11.442 -13.743 1.00 86.88 90 LYS A N 1
ATOM 647 C CA . LYS A 1 90 ? 6.658 -11.357 -12.543 1.00 86.88 90 LYS A CA 1
ATOM 648 C C . LYS A 1 90 ? 6.417 -10.090 -11.719 1.00 86.88 90 LYS A C 1
ATOM 650 O O . LYS A 1 90 ? 7.285 -9.719 -10.929 1.00 86.88 90 LYS A O 1
ATOM 655 N N . GLU A 1 91 ? 5.264 -9.458 -11.882 1.00 90.31 91 GLU A N 1
ATOM 656 C CA . GLU A 1 91 ? 4.837 -8.374 -11.021 1.00 90.31 91 GLU A CA 1
ATOM 657 C C . GLU A 1 91 ? 4.542 -8.910 -9.620 1.00 90.31 91 GLU A C 1
ATOM 659 O O . GLU A 1 91 ? 3.928 -9.967 -9.423 1.00 90.31 91 GLU A O 1
ATOM 664 N N . THR A 1 92 ? 5.038 -8.190 -8.629 1.00 91.25 92 THR A N 1
ATOM 665 C CA . THR A 1 92 ? 4.842 -8.485 -7.219 1.00 91.25 92 THR A CA 1
ATOM 666 C C . THR A 1 92 ? 4.218 -7.284 -6.550 1.00 91.25 92 THR A C 1
ATOM 668 O O . THR A 1 92 ? 4.634 -6.150 -6.779 1.00 91.25 92 THR A O 1
ATOM 671 N N . LEU A 1 93 ? 3.250 -7.570 -5.695 1.00 93.00 93 LEU A N 1
ATOM 672 C CA . LEU A 1 93 ? 2.511 -6.591 -4.927 1.00 93.00 93 LEU A CA 1
ATOM 673 C C . LEU A 1 93 ? 2.663 -6.975 -3.465 1.00 93.00 93 LEU A C 1
ATOM 675 O O . LEU A 1 93 ? 2.365 -8.107 -3.091 1.00 93.00 93 LEU A O 1
ATOM 679 N N . THR A 1 94 ? 3.158 -6.068 -2.635 1.00 92.00 94 THR A N 1
ATOM 680 C CA . THR A 1 94 ? 3.134 -6.267 -1.185 1.00 92.00 94 THR A CA 1
ATOM 681 C C . THR A 1 94 ? 2.139 -5.310 -0.573 1.00 92.00 94 THR A C 1
ATOM 683 O O . THR A 1 94 ? 2.259 -4.105 -0.759 1.00 92.00 94 THR A O 1
ATOM 686 N N . PHE A 1 95 ? 1.168 -5.867 0.136 1.00 94.06 95 PHE A N 1
ATOM 687 C CA . PHE A 1 95 ? 0.177 -5.131 0.895 1.00 94.06 95 PHE A CA 1
ATOM 688 C C . PHE A 1 95 ? 0.548 -5.182 2.375 1.00 94.06 95 PHE A C 1
ATOM 690 O O . PHE A 1 95 ? 0.816 -6.255 2.922 1.00 94.06 95 PHE A O 1
ATOM 697 N N . SER A 1 96 ? 0.543 -4.021 3.013 1.00 89.69 96 SER A N 1
ATOM 698 C CA . SER A 1 96 ? 0.643 -3.860 4.458 1.00 89.69 96 SER A CA 1
ATOM 699 C C . SER A 1 96 ? -0.358 -2.813 4.911 1.00 89.69 96 SER A C 1
ATOM 701 O O . SER A 1 96 ? -0.522 -1.809 4.229 1.00 89.69 96 SER A O 1
ATOM 703 N N . GLY A 1 97 ? -0.976 -2.986 6.067 1.00 89.81 97 GLY A N 1
ATOM 704 C CA . GLY A 1 97 ? -1.870 -1.974 6.613 1.00 89.81 97 GLY A CA 1
ATOM 705 C C . GLY A 1 97 ? -2.219 -2.240 8.062 1.00 89.81 97 GLY A C 1
ATOM 706 O O . GLY A 1 97 ? -1.773 -3.228 8.641 1.00 89.81 97 GLY A O 1
ATOM 707 N N . ALA A 1 98 ? -3.026 -1.356 8.629 1.00 88.88 98 ALA A N 1
ATOM 708 C CA . ALA A 1 98 ? -3.641 -1.518 9.933 1.00 88.88 98 ALA A CA 1
ATOM 709 C C . ALA A 1 98 ? -5.093 -1.053 9.886 1.00 88.88 98 ALA A C 1
ATOM 711 O O . ALA A 1 98 ? -5.425 -0.110 9.164 1.00 88.88 98 ALA A O 1
ATOM 712 N N . TRP A 1 99 ? -5.940 -1.713 10.667 1.00 87.81 99 TRP A N 1
ATOM 713 C CA . TRP A 1 99 ? -7.290 -1.245 10.959 1.00 87.81 99 TRP A CA 1
ATOM 714 C C . TRP A 1 99 ? -7.451 -0.953 12.452 1.00 87.81 99 TRP A C 1
ATOM 716 O O . TRP A 1 99 ? -6.657 -1.436 13.259 1.00 87.81 99 TRP A O 1
ATOM 726 N N . GLY A 1 100 ? -8.430 -0.121 12.787 1.00 85.50 100 GLY A N 1
ATOM 727 C CA . GLY A 1 100 ? -8.672 0.426 14.122 1.00 85.50 100 GLY A CA 1
ATOM 728 C C . GLY A 1 100 ? -9.309 1.809 13.993 1.00 85.50 100 GLY A C 1
ATOM 729 O O . GLY A 1 100 ? -9.784 2.181 12.922 1.00 85.50 100 GLY A O 1
ATOM 730 N N . THR A 1 101 ? -9.277 2.620 15.043 1.00 85.38 101 THR A N 1
ATOM 731 C CA . THR A 1 101 ? -9.758 4.006 14.935 1.00 85.38 101 THR A CA 1
ATOM 732 C C . THR A 1 101 ? -8.683 4.893 14.302 1.00 85.38 101 THR A C 1
ATOM 734 O O . THR A 1 101 ? -7.579 5.016 14.837 1.00 85.38 101 THR A O 1
ATOM 737 N N . VAL A 1 102 ? -9.009 5.534 13.172 1.00 86.44 102 VAL A N 1
ATOM 738 C CA . VAL A 1 102 ? -8.125 6.473 12.465 1.00 86.44 102 VAL A CA 1
ATOM 739 C C . VAL A 1 102 ? -8.724 7.878 12.531 1.00 86.44 102 VAL A C 1
ATOM 741 O O . VAL A 1 102 ? -9.676 8.206 11.825 1.00 86.44 102 VAL A O 1
ATOM 744 N N . THR A 1 103 ? -8.169 8.727 13.392 1.00 88.50 103 THR A N 1
ATOM 745 C CA . THR A 1 103 ? -8.650 10.101 13.612 1.00 88.50 103 THR A CA 1
ATOM 746 C C . THR A 1 103 ? -8.032 11.117 12.659 1.00 88.50 103 THR A C 1
ATOM 748 O O . THR A 1 103 ? -8.572 12.209 12.506 1.00 88.50 103 THR A O 1
ATOM 751 N N . ASP A 1 104 ? -6.886 10.787 12.058 1.00 89.00 104 ASP A N 1
ATOM 752 C CA . ASP A 1 104 ? -6.198 11.639 11.083 1.00 89.00 104 ASP A CA 1
ATOM 753 C C . ASP A 1 104 ? -5.597 10.784 9.950 1.00 89.00 104 ASP A C 1
ATOM 755 O O . ASP A 1 104 ? -4.407 10.445 9.969 1.00 89.00 104 ASP A O 1
ATOM 759 N N . PRO A 1 105 ? -6.419 10.394 8.955 1.00 89.44 105 PRO A N 1
ATOM 760 C CA . PRO A 1 105 ? -5.967 9.572 7.835 1.00 89.44 105 PRO A CA 1
ATOM 761 C C . PRO A 1 105 ? -4.827 10.215 7.040 1.00 89.44 105 PRO A C 1
ATOM 763 O O . PRO A 1 105 ? -3.966 9.515 6.502 1.00 89.44 105 PRO A O 1
ATOM 766 N N . ARG A 1 106 ? -4.791 11.553 6.988 1.00 90.12 106 ARG A N 1
ATOM 767 C CA . ARG A 1 106 ? -3.746 12.303 6.294 1.00 90.12 106 ARG A CA 1
ATOM 768 C C . ARG A 1 106 ? -2.418 12.226 7.021 1.00 90.12 106 ARG A C 1
ATOM 770 O O . ARG A 1 106 ? -1.434 11.854 6.389 1.00 90.12 106 ARG A O 1
ATOM 777 N N . ALA A 1 107 ? -2.391 12.488 8.325 1.00 89.06 107 ALA A N 1
ATOM 778 C CA . ALA A 1 107 ? -1.167 12.366 9.109 1.00 89.06 107 ALA A CA 1
ATOM 779 C C . ALA A 1 107 ? -0.619 10.931 9.101 1.00 89.06 107 ALA A C 1
ATOM 781 O O . ALA A 1 107 ? 0.597 10.739 9.043 1.00 89.06 107 ALA A O 1
ATOM 782 N N . ALA A 1 108 ? -1.495 9.921 9.102 1.00 88.56 108 ALA A N 1
ATOM 783 C CA . ALA A 1 108 ? -1.074 8.530 8.981 1.00 88.56 108 ALA A CA 1
ATOM 784 C C . ALA A 1 108 ? -0.404 8.244 7.623 1.00 88.56 108 ALA A C 1
ATOM 786 O O . ALA A 1 108 ? 0.676 7.655 7.585 1.00 88.56 108 ALA A O 1
ATOM 787 N N . VAL A 1 109 ? -0.994 8.699 6.511 1.00 90.50 109 VAL A N 1
ATOM 788 C CA . VAL A 1 109 ? -0.392 8.567 5.172 1.00 90.50 109 VAL A CA 1
ATOM 789 C C . VAL A 1 109 ? 0.904 9.373 5.058 1.00 90.50 109 VAL A C 1
ATOM 791 O O . VAL A 1 109 ? 1.898 8.848 4.562 1.00 90.50 109 VAL A O 1
ATOM 794 N N . ASP A 1 110 ? 0.946 10.610 5.552 1.00 90.31 110 ASP A N 1
ATOM 795 C CA . ASP A 1 110 ? 2.158 11.437 5.563 1.00 90.31 110 ASP A CA 1
ATOM 796 C C . ASP A 1 110 ? 3.299 10.736 6.317 1.00 90.31 110 ASP A C 1
ATOM 798 O O . ASP A 1 110 ? 4.435 10.695 5.838 1.00 90.31 110 ASP A O 1
ATOM 802 N N . ALA A 1 111 ? 2.992 10.095 7.449 1.00 88.00 111 ALA A N 1
ATOM 803 C CA . ALA A 1 111 ? 3.963 9.326 8.217 1.00 88.00 111 ALA A CA 1
ATOM 804 C C . ALA A 1 111 ? 4.521 8.116 7.449 1.00 88.00 111 ALA A C 1
ATOM 806 O O . ALA A 1 111 ? 5.681 7.762 7.660 1.00 88.00 111 ALA A O 1
ATOM 807 N N . VAL A 1 112 ? 3.758 7.485 6.547 1.00 87.75 112 VAL A N 1
ATOM 808 C CA . VAL A 1 112 ? 4.274 6.406 5.678 1.00 87.75 112 VAL A CA 1
ATOM 809 C C . VAL A 1 112 ? 5.389 6.926 4.772 1.00 87.75 112 VAL A C 1
ATOM 811 O O . VAL A 1 112 ? 6.456 6.311 4.670 1.00 87.75 112 VAL A O 1
ATOM 814 N N . PHE A 1 113 ? 5.155 8.060 4.110 1.00 89.19 113 PHE A N 1
ATOM 815 C CA . PHE A 1 113 ? 6.135 8.643 3.193 1.00 89.19 113 PHE A CA 1
ATOM 816 C C . PHE A 1 113 ? 7.341 9.200 3.948 1.00 89.19 113 PHE A C 1
ATOM 818 O O . PHE A 1 113 ? 8.470 8.905 3.562 1.00 89.19 113 PHE A O 1
ATOM 825 N N . ALA A 1 114 ? 7.129 9.880 5.078 1.00 88.00 114 ALA A N 1
ATOM 826 C CA . ALA A 1 114 ? 8.214 10.376 5.924 1.00 88.00 114 ALA A CA 1
ATOM 827 C C . ALA A 1 114 ? 9.116 9.241 6.446 1.00 88.00 114 ALA A C 1
ATOM 829 O O . ALA A 1 114 ? 10.339 9.369 6.467 1.00 88.00 114 ALA A O 1
ATOM 830 N N . GLN A 1 115 ? 8.540 8.095 6.823 1.00 82.69 115 GLN A N 1
ATOM 831 C CA . GLN A 1 115 ? 9.316 6.914 7.220 1.00 82.69 115 GLN A CA 1
ATOM 832 C C . GLN A 1 115 ? 10.090 6.305 6.050 1.00 82.69 115 GLN A C 1
ATOM 834 O O . GLN A 1 115 ? 11.225 5.859 6.224 1.00 82.69 115 GLN A O 1
ATOM 839 N N . THR A 1 116 ? 9.492 6.298 4.859 1.00 84.44 116 THR A N 1
ATOM 840 C CA . THR A 1 116 ? 10.169 5.842 3.640 1.00 84.44 116 THR A CA 1
ATOM 841 C C . THR A 1 116 ? 11.360 6.740 3.313 1.00 84.44 116 THR A C 1
ATOM 843 O O . THR A 1 116 ? 12.430 6.225 3.008 1.00 84.44 116 THR A O 1
ATOM 846 N N . GLU A 1 117 ? 11.209 8.057 3.450 1.00 84.75 117 GLU A N 1
ATOM 847 C CA . GLU A 1 117 ? 12.271 9.048 3.248 1.00 84.75 117 GLU A CA 1
ATOM 848 C C . GLU A 1 117 ? 13.378 8.965 4.314 1.00 84.75 117 GLU A C 1
ATOM 850 O O . GLU A 1 117 ? 14.558 9.122 4.010 1.00 84.75 117 GLU A O 1
ATOM 855 N N . ALA A 1 118 ? 13.023 8.662 5.566 1.00 83.81 118 ALA A N 1
ATOM 856 C CA . ALA A 1 118 ? 13.988 8.473 6.650 1.00 83.81 118 ALA A CA 1
ATOM 857 C C . ALA A 1 118 ? 14.790 7.158 6.538 1.00 83.81 118 ALA A C 1
ATOM 859 O O . ALA A 1 118 ? 15.792 6.972 7.242 1.00 83.81 118 ALA A O 1
ATOM 860 N N . SER A 1 119 ? 14.358 6.228 5.681 1.00 81.06 119 SER A N 1
ATOM 861 C CA . SER A 1 119 ? 15.056 4.970 5.430 1.00 81.06 119 SER A CA 1
ATOM 862 C C . SER A 1 119 ? 16.392 5.212 4.732 1.00 81.06 119 SER A C 1
ATOM 864 O O . SER A 1 119 ? 16.477 5.905 3.728 1.00 81.06 119 SER A O 1
ATOM 866 N N . LYS A 1 120 ? 17.459 4.558 5.201 1.00 80.19 120 LYS A N 1
ATOM 867 C CA . LYS A 1 120 ? 18.774 4.626 4.533 1.00 80.19 120 LYS A CA 1
ATOM 868 C C . LYS A 1 120 ? 18.844 3.809 3.243 1.00 80.19 120 LYS A C 1
ATOM 870 O O . LYS A 1 120 ? 19.790 3.969 2.478 1.00 80.19 120 LYS A O 1
ATOM 875 N N . ASP A 1 121 ? 17.881 2.914 3.047 1.00 81.19 121 ASP A N 1
ATOM 876 C CA . ASP A 1 121 ? 17.860 1.946 1.952 1.00 81.19 121 ASP A CA 1
ATOM 877 C C . ASP A 1 121 ? 16.820 2.306 0.875 1.00 81.19 121 ASP A C 1
ATOM 879 O O . ASP A 1 121 ? 16.645 1.538 -0.071 1.00 81.19 121 ASP A O 1
ATOM 883 N N . ALA A 1 122 ? 16.109 3.432 1.016 1.00 84.62 122 ALA A N 1
ATOM 884 C CA . ALA A 1 122 ? 15.072 3.867 0.086 1.00 84.62 122 ALA A CA 1
ATOM 885 C C . ALA A 1 122 ? 15.121 5.385 -0.157 1.00 84.62 122 ALA A C 1
ATOM 887 O O . ALA A 1 122 ? 15.440 6.157 0.737 1.00 84.62 122 ALA A O 1
ATOM 888 N N . GLU A 1 123 ? 14.780 5.798 -1.371 1.00 87.31 123 GLU A N 1
ATOM 889 C CA . GLU A 1 123 ? 14.673 7.191 -1.800 1.00 87.31 123 GLU A CA 1
ATOM 890 C C . GLU A 1 123 ? 13.313 7.393 -2.476 1.00 87.31 123 GLU A C 1
ATOM 892 O O . GLU A 1 123 ? 12.920 6.587 -3.326 1.00 87.31 123 GLU A O 1
ATOM 897 N N . LEU A 1 124 ? 12.593 8.458 -2.117 1.00 90.25 124 LEU A N 1
ATOM 898 C CA . LEU A 1 124 ? 11.376 8.862 -2.820 1.00 90.25 124 LEU A CA 1
ATOM 899 C C . LEU A 1 124 ? 11.740 9.504 -4.166 1.00 90.25 124 LEU A C 1
ATOM 901 O O . LEU A 1 124 ? 12.625 10.351 -4.245 1.00 90.25 124 LEU A O 1
ATOM 905 N N . VAL A 1 125 ? 11.057 9.101 -5.236 1.00 89.31 125 VAL A N 1
ATOM 906 C CA . VAL A 1 125 ? 11.351 9.524 -6.610 1.00 89.31 125 VAL A CA 1
ATOM 907 C C . VAL A 1 125 ? 10.132 10.194 -7.229 1.00 89.31 125 VAL A C 1
ATOM 909 O O . VAL A 1 125 ? 9.050 9.604 -7.283 1.00 89.31 125 VAL A O 1
ATOM 912 N N . GLY A 1 126 ? 10.349 11.390 -7.780 1.00 87.50 126 GLY A N 1
ATOM 913 C CA . GLY A 1 126 ? 9.301 12.217 -8.378 1.00 87.50 126 GLY A CA 1
ATOM 914 C C . GLY A 1 126 ? 8.409 12.876 -7.331 1.00 87.50 126 GLY A C 1
ATOM 915 O O . GLY A 1 126 ? 8.649 12.752 -6.132 1.00 87.50 126 GLY A O 1
ATOM 916 N N . GLU A 1 127 ? 7.380 13.581 -7.787 1.00 85.44 127 GLU A N 1
ATOM 917 C CA . GLU A 1 127 ? 6.368 14.157 -6.901 1.00 85.44 127 GLU A CA 1
ATOM 918 C C . GLU A 1 127 ? 5.290 13.116 -6.568 1.00 85.44 127 GLU A C 1
ATOM 920 O O . GLU A 1 127 ? 4.969 12.267 -7.411 1.00 85.44 127 GLU A O 1
ATOM 925 N N . PRO A 1 128 ? 4.736 13.142 -5.345 1.00 85.44 128 PRO A N 1
ATOM 926 C CA . PRO A 1 128 ? 3.618 12.285 -5.001 1.00 85.44 128 PRO A CA 1
ATOM 927 C C . PRO A 1 128 ? 2.388 12.654 -5.833 1.00 85.44 128 PRO A C 1
ATOM 929 O O . PRO A 1 128 ? 2.050 13.826 -5.988 1.00 85.44 128 PRO A O 1
ATOM 932 N N . THR A 1 129 ? 1.671 11.651 -6.330 1.00 83.12 129 THR A N 1
ATOM 933 C CA . THR A 1 129 ? 0.347 11.875 -6.907 1.00 83.12 129 THR A CA 1
ATOM 934 C C . THR A 1 129 ? -0.634 12.115 -5.770 1.00 83.12 129 THR A C 1
ATOM 936 O O . THR A 1 129 ? -0.842 11.225 -4.948 1.00 83.12 129 THR A O 1
ATOM 939 N N . GLU A 1 130 ? -1.235 13.298 -5.721 1.00 69.06 130 GLU A N 1
ATOM 940 C CA . GLU A 1 130 ? -2.261 13.633 -4.722 1.00 69.06 130 GLU A CA 1
ATOM 941 C C . GLU A 1 130 ? -3.690 13.485 -5.255 1.00 69.06 130 GLU A C 1
ATOM 943 O O . GLU A 1 130 ? -4.648 13.555 -4.488 1.00 69.06 130 GLU A O 1
ATOM 948 N N . GLU A 1 131 ? -3.844 13.260 -6.562 1.00 67.50 131 GLU A N 1
ATOM 949 C CA . GLU A 1 131 ? -5.146 13.028 -7.177 1.00 67.50 131 GLU A CA 1
ATOM 950 C C . GLU A 1 131 ? -5.532 11.547 -7.066 1.00 67.50 131 GLU A C 1
ATOM 952 O O . GLU A 1 131 ? -4.809 10.679 -7.575 1.00 67.50 131 GLU A O 1
ATOM 957 N N . PRO A 1 132 ? -6.666 11.230 -6.420 1.00 70.88 132 PRO A N 1
ATOM 958 C CA . PRO A 1 132 ? -7.150 9.865 -6.367 1.00 70.88 132 PRO A CA 1
ATOM 959 C C . PRO A 1 132 ? -7.630 9.399 -7.754 1.00 70.88 132 PRO A C 1
ATOM 961 O O . PRO A 1 132 ? -8.049 10.217 -8.582 1.00 70.88 132 PRO A O 1
ATOM 964 N N . PRO A 1 133 ? -7.589 8.085 -8.037 1.00 78.56 133 PRO A N 1
ATOM 965 C CA . PRO A 1 133 ? -8.104 7.556 -9.292 1.00 78.56 133 PRO A CA 1
ATOM 966 C C . PRO A 1 133 ? -9.618 7.817 -9.439 1.00 78.56 133 PRO A C 1
ATOM 968 O O . PRO A 1 133 ? -10.328 7.990 -8.442 1.00 78.56 133 PRO A O 1
ATOM 971 N N . PRO A 1 134 ? -10.148 7.843 -10.678 1.00 75.06 134 PRO A N 1
ATOM 972 C CA . PRO A 1 134 ? -11.581 7.985 -10.903 1.00 75.06 134 PRO A CA 1
ATOM 973 C C . PRO A 1 134 ? -12.380 6.915 -10.153 1.00 75.06 134 PRO A C 1
ATOM 975 O O . PRO A 1 134 ? -12.123 5.728 -10.315 1.00 75.06 134 PRO A O 1
ATOM 978 N N . GLY A 1 135 ? -13.383 7.340 -9.384 1.00 72.06 135 GLY A N 1
ATOM 979 C CA . GLY A 1 135 ? -14.241 6.426 -8.625 1.00 72.06 135 GLY A CA 1
ATOM 980 C C . GLY A 1 135 ? -13.716 6.054 -7.238 1.00 72.06 135 GLY A C 1
ATOM 981 O O . GLY A 1 135 ? -14.382 5.285 -6.556 1.00 72.06 135 GLY A O 1
ATOM 982 N N . PHE A 1 136 ? -12.583 6.607 -6.800 1.00 78.31 136 PHE A N 1
ATOM 983 C CA . PHE A 1 136 ? -12.121 6.452 -5.424 1.00 78.31 136 PHE A CA 1
ATOM 984 C C . PHE A 1 136 ? -13.095 7.116 -4.442 1.00 78.31 136 PHE A C 1
ATOM 986 O O . PHE A 1 136 ? -13.368 8.314 -4.531 1.00 78.31 136 PHE A O 1
ATOM 993 N N . ASP A 1 137 ? -13.601 6.332 -3.496 1.00 74.75 137 ASP A N 1
ATOM 994 C CA . ASP A 1 137 ? -14.547 6.762 -2.460 1.00 74.75 137 ASP A CA 1
ATOM 995 C C . ASP A 1 137 ? -13.870 7.074 -1.110 1.00 74.75 137 ASP A C 1
ATOM 997 O O . ASP A 1 137 ? -14.542 7.392 -0.128 1.00 74.75 137 ASP A O 1
ATOM 1001 N N . GLY A 1 138 ? -12.541 6.944 -1.040 1.00 71.94 138 GLY A N 1
ATOM 1002 C CA . GLY A 1 138 ? -11.753 7.218 0.156 1.00 71.94 138 GLY A CA 1
ATOM 1003 C C . GLY A 1 138 ? -11.367 8.690 0.299 1.00 71.94 138 GLY A C 1
ATOM 1004 O O . GLY A 1 138 ? -11.417 9.474 -0.647 1.00 71.94 138 GLY A O 1
ATOM 1005 N N . GLU A 1 139 ? -10.938 9.061 1.503 1.00 73.25 139 GLU A N 1
ATOM 1006 C CA . GLU A 1 139 ? -10.550 10.440 1.822 1.00 73.25 139 GLU A CA 1
ATOM 1007 C C . GLU A 1 139 ? -9.175 10.806 1.248 1.00 73.25 139 GLU A C 1
ATOM 1009 O O . GLU A 1 139 ? -8.949 11.941 0.826 1.00 73.25 139 GLU A O 1
ATOM 1014 N N . LEU A 1 140 ? -8.252 9.840 1.218 1.00 85.69 140 LEU A N 1
ATOM 1015 C CA . LEU A 1 140 ? -6.887 10.065 0.768 1.00 85.69 140 LEU A CA 1
ATOM 1016 C C . LEU A 1 140 ? -6.283 8.815 0.131 1.00 85.69 140 LEU A C 1
ATOM 1018 O O . LEU A 1 140 ? -6.261 7.744 0.737 1.00 85.69 140 LEU A O 1
ATOM 1022 N N . MET A 1 141 ? -5.707 8.991 -1.056 1.00 91.19 141 MET A N 1
ATOM 1023 C CA . MET A 1 141 ? -4.720 8.088 -1.635 1.00 91.19 141 MET A CA 1
ATOM 1024 C C . MET A 1 141 ? -3.555 8.921 -2.161 1.00 91.19 141 MET A C 1
ATOM 1026 O O . MET A 1 141 ? -3.763 9.952 -2.795 1.00 91.19 141 MET A O 1
ATOM 1030 N N . ARG A 1 142 ? -2.333 8.456 -1.919 1.00 92.00 142 ARG A N 1
ATOM 1031 C CA . ARG A 1 142 ? -1.113 9.045 -2.460 1.00 92.00 142 ARG A CA 1
ATOM 1032 C C . ARG A 1 142 ? -0.213 7.952 -3.010 1.00 92.00 142 ARG A C 1
ATOM 1034 O O . ARG A 1 142 ? -0.014 6.947 -2.336 1.00 92.00 142 ARG A O 1
ATOM 1041 N N . CYS A 1 143 ? 0.370 8.156 -4.187 1.00 92.88 143 CYS A N 1
ATOM 1042 C CA . CYS A 1 143 ? 1.369 7.251 -4.756 1.00 92.88 143 CYS A CA 1
ATOM 1043 C C . CYS A 1 143 ? 2.662 7.995 -5.078 1.00 92.88 143 CYS A C 1
ATOM 1045 O O . CYS A 1 143 ? 2.626 9.125 -5.552 1.00 92.88 143 CYS A O 1
ATOM 1047 N N . GLN A 1 144 ? 3.810 7.353 -4.887 1.00 92.31 144 GLN A N 1
ATOM 1048 C CA . GLN A 1 144 ? 5.104 7.906 -5.281 1.00 92.31 144 GLN A CA 1
ATOM 1049 C C . GLN A 1 144 ? 6.078 6.797 -5.669 1.00 92.31 144 GLN A C 1
ATOM 1051 O O . GLN A 1 144 ? 6.001 5.666 -5.177 1.00 92.31 144 GLN A O 1
ATOM 1056 N N . GLY A 1 145 ? 7.010 7.123 -6.563 1.00 91.44 145 GLY A N 1
ATOM 1057 C CA . GLY A 1 145 ? 8.120 6.234 -6.859 1.00 91.44 145 GLY A CA 1
ATOM 1058 C C . GLY A 1 145 ? 9.008 6.059 -5.631 1.00 91.44 145 GLY A C 1
ATOM 1059 O O . GLY A 1 145 ? 9.244 7.006 -4.887 1.00 91.44 145 GLY A O 1
ATOM 1060 N N . VAL A 1 146 ? 9.531 4.855 -5.441 1.00 89.06 146 VAL A N 1
ATOM 1061 C CA . VAL A 1 146 ? 10.523 4.545 -4.412 1.00 89.06 146 VAL A CA 1
ATOM 1062 C C . VAL A 1 146 ? 11.659 3.781 -5.068 1.00 89.06 146 VAL A C 1
ATOM 1064 O O . VAL A 1 146 ? 11.439 2.788 -5.767 1.00 89.06 146 VAL A O 1
ATOM 1067 N N . ARG A 1 147 ? 12.891 4.226 -4.844 1.00 87.00 147 ARG A N 1
ATOM 1068 C CA . ARG A 1 147 ? 14.091 3.535 -5.305 1.00 87.00 147 ARG A CA 1
ATOM 1069 C C . ARG A 1 147 ? 14.847 2.979 -4.112 1.00 87.00 147 ARG A C 1
ATOM 1071 O O . ARG A 1 147 ? 15.237 3.722 -3.226 1.00 87.00 147 ARG A O 1
ATOM 1078 N N . ALA A 1 148 ? 15.064 1.670 -4.118 1.00 83.88 148 ALA A N 1
ATOM 1079 C CA . ALA A 1 148 ? 15.892 0.973 -3.143 1.00 83.88 148 ALA A CA 1
ATOM 1080 C C . ALA A 1 148 ? 16.979 0.195 -3.889 1.00 83.88 148 ALA A C 1
ATOM 1082 O O . ALA A 1 148 ? 16.681 -0.682 -4.706 1.00 83.88 148 ALA A O 1
ATOM 1083 N N . ASP A 1 149 ? 18.249 0.526 -3.651 1.00 80.88 149 ASP A N 1
ATOM 1084 C CA . ASP A 1 149 ? 19.380 0.062 -4.463 1.00 80.88 149 ASP A CA 1
ATOM 1085 C C . ASP A 1 149 ? 19.139 0.283 -5.980 1.00 80.88 149 ASP A C 1
ATOM 1087 O O . ASP A 1 149 ? 19.066 1.409 -6.467 1.00 80.88 149 ASP A O 1
ATOM 1091 N N . ARG A 1 150 ? 19.023 -0.805 -6.755 1.00 77.44 150 ARG A N 1
ATOM 1092 C CA . ARG A 1 150 ? 18.738 -0.800 -8.204 1.00 77.44 150 ARG A CA 1
ATOM 1093 C C . ARG A 1 150 ? 17.290 -1.169 -8.526 1.00 77.44 150 ARG A C 1
ATOM 1095 O O . ARG A 1 150 ? 16.965 -1.378 -9.693 1.00 77.44 150 ARG A O 1
ATOM 1102 N N . LEU A 1 151 ? 16.448 -1.322 -7.507 1.00 82.62 151 LEU A N 1
ATOM 1103 C CA . LEU A 1 151 ? 15.050 -1.679 -7.664 1.00 82.62 151 LEU A CA 1
ATOM 1104 C C . LEU A 1 151 ? 14.201 -0.417 -7.571 1.00 82.62 151 LEU A C 1
ATOM 1106 O O . LEU A 1 151 ? 14.161 0.248 -6.539 1.00 82.62 151 LEU A O 1
ATOM 1110 N N . TYR A 1 152 ? 13.507 -0.116 -8.659 1.00 87.31 152 TYR A N 1
ATOM 1111 C CA . TYR A 1 152 ? 12.421 0.848 -8.647 1.00 87.31 152 TYR A CA 1
ATOM 1112 C C . TYR A 1 152 ? 11.116 0.142 -8.293 1.00 87.31 152 TYR A C 1
ATOM 1114 O O . TYR A 1 152 ? 10.854 -0.977 -8.742 1.00 87.31 152 TYR A O 1
ATOM 1122 N N . SER A 1 153 ? 10.327 0.789 -7.451 1.00 89.44 153 SER A N 1
ATOM 1123 C CA . SER A 1 153 ? 9.002 0.364 -7.024 1.00 89.44 153 SER A CA 1
ATOM 1124 C C . SER A 1 153 ? 8.079 1.575 -6.990 1.00 89.44 153 SER A C 1
ATOM 1126 O O . SER A 1 153 ? 8.547 2.712 -6.964 1.00 89.44 153 SER A O 1
ATOM 1128 N N . VAL A 1 154 ? 6.773 1.339 -6.961 1.00 91.88 154 VAL A N 1
ATOM 1129 C CA . VAL A 1 154 ? 5.801 2.390 -6.646 1.00 91.88 154 VAL A CA 1
ATOM 1130 C C . VAL A 1 154 ? 5.136 2.043 -5.329 1.00 91.88 154 VAL A C 1
ATOM 1132 O O . VAL A 1 154 ? 4.663 0.921 -5.153 1.00 91.88 154 VAL A O 1
ATOM 1135 N N . LEU A 1 155 ? 5.136 2.998 -4.406 1.00 91.88 155 LEU A N 1
ATOM 1136 C CA . LEU A 1 155 ? 4.435 2.911 -3.138 1.00 91.88 155 LEU A CA 1
ATOM 1137 C C . LEU A 1 155 ? 3.167 3.747 -3.246 1.00 91.88 155 LEU A C 1
ATOM 1139 O O . LEU A 1 155 ? 3.243 4.938 -3.530 1.00 91.88 155 LEU A O 1
ATOM 1143 N N . CYS A 1 156 ? 2.020 3.127 -3.006 1.00 94.06 156 CYS A N 1
ATOM 1144 C CA . CYS A 1 156 ? 0.739 3.798 -2.857 1.00 94.06 156 CYS A CA 1
ATOM 1145 C C . CYS A 1 156 ? 0.231 3.592 -1.435 1.00 94.06 156 CYS A C 1
ATOM 1147 O O . CYS A 1 156 ? 0.216 2.463 -0.953 1.00 94.06 156 CYS A O 1
ATOM 1149 N N . ALA A 1 157 ? -0.186 4.659 -0.769 1.00 93.19 157 ALA A N 1
ATOM 1150 C CA . ALA A 1 157 ? -0.761 4.629 0.564 1.00 93.19 157 ALA A CA 1
ATOM 1151 C C . ALA A 1 157 ? -2.151 5.260 0.547 1.00 93.19 157 ALA A C 1
ATOM 1153 O O . ALA A 1 157 ? -2.370 6.258 -0.139 1.00 93.19 157 ALA A O 1
ATOM 1154 N N . TRP A 1 158 ? -3.072 4.702 1.322 1.00 93.00 158 TRP A N 1
ATOM 1155 C CA . TRP A 1 158 ? -4.373 5.300 1.581 1.00 93.00 158 TRP A CA 1
ATOM 1156 C C . TRP A 1 158 ? -4.638 5.391 3.078 1.00 93.00 158 TRP A C 1
ATOM 1158 O O . TRP A 1 158 ? -4.081 4.629 3.872 1.00 93.00 158 TRP A O 1
ATOM 1168 N N . GLY A 1 159 ? -5.540 6.299 3.429 1.00 90.31 159 GLY A N 1
ATOM 1169 C CA . GLY A 1 159 ? -6.128 6.393 4.754 1.00 90.31 159 GLY A CA 1
ATOM 1170 C C . GLY A 1 159 ? -7.624 6.670 4.644 1.00 90.31 159 GLY A C 1
ATOM 1171 O O . GLY A 1 159 ? -8.060 7.459 3.805 1.00 90.31 159 GLY A O 1
ATOM 1172 N N . ASP A 1 160 ? -8.404 6.023 5.500 1.00 88.12 160 ASP A N 1
ATOM 1173 C CA . ASP A 1 160 ? -9.789 6.371 5.811 1.00 88.12 160 ASP A CA 1
ATOM 1174 C C . ASP A 1 160 ? -10.031 6.253 7.320 1.00 88.12 160 ASP A C 1
ATOM 1176 O O . ASP A 1 160 ? -9.110 5.936 8.065 1.00 88.12 160 ASP A O 1
ATOM 1180 N N . SER A 1 161 ? -11.258 6.510 7.777 1.00 84.69 161 SER A N 1
ATOM 1181 C CA . SER A 1 161 ? -11.606 6.569 9.206 1.00 84.69 161 SER A CA 1
ATOM 1182 C C . SER A 1 161 ? -11.368 5.276 9.998 1.00 84.69 161 SER A C 1
ATOM 1184 O O . SER A 1 161 ? -11.388 5.308 11.228 1.00 84.69 161 SER A O 1
ATOM 1186 N N . SER A 1 162 ? -11.155 4.148 9.315 1.00 86.69 162 SER A N 1
ATOM 1187 C CA . SER A 1 162 ? -10.983 2.823 9.931 1.00 86.69 162 SER A CA 1
ATOM 1188 C C . SER A 1 162 ? -9.723 2.081 9.506 1.00 86.69 162 SER A C 1
ATOM 1190 O O . SER A 1 162 ? -9.346 1.088 10.123 1.00 86.69 162 SER A O 1
ATOM 1192 N N . THR A 1 163 ? -9.092 2.497 8.408 1.00 90.88 163 THR A N 1
ATOM 1193 C CA . THR A 1 163 ? -7.999 1.742 7.803 1.00 90.88 163 THR A CA 1
ATOM 1194 C C . THR A 1 163 ? -6.922 2.657 7.251 1.00 90.88 163 THR A C 1
ATOM 1196 O O . THR A 1 163 ? -7.193 3.682 6.627 1.00 90.88 163 THR A O 1
ATOM 1199 N N . VAL A 1 164 ? -5.676 2.236 7.433 1.00 91.62 164 VAL A N 1
ATOM 1200 C CA . VAL A 1 164 ? -4.517 2.775 6.725 1.00 91.62 164 VAL A CA 1
ATOM 1201 C C . VAL A 1 164 ? -3.865 1.614 6.004 1.00 91.62 164 VAL A C 1
ATOM 1203 O O . VAL A 1 164 ? -3.578 0.581 6.611 1.00 91.62 164 VAL A O 1
ATOM 1206 N N . GLY A 1 165 ? -3.630 1.762 4.708 1.00 92.50 165 GLY A N 1
ATOM 1207 C CA . GLY A 1 165 ? -3.051 0.700 3.901 1.00 9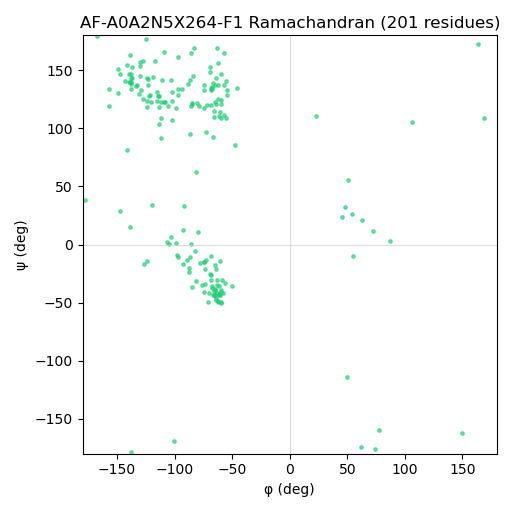2.50 165 GLY A CA 1
ATOM 1208 C C . GLY A 1 165 ? -1.998 1.214 2.947 1.00 92.50 165 GLY A C 1
ATOM 1209 O O . GLY A 1 165 ? -2.005 2.369 2.533 1.00 92.50 165 GLY A O 1
ATOM 1210 N N . VAL A 1 166 ? -1.065 0.332 2.619 1.00 93.50 166 VAL A N 1
ATOM 1211 C CA . VAL A 1 166 ? 0.057 0.593 1.732 1.00 93.50 166 VAL A CA 1
ATOM 1212 C C . VAL A 1 166 ? 0.262 -0.585 0.812 1.00 93.50 166 VAL A C 1
ATOM 1214 O O . VAL A 1 166 ? 0.308 -1.741 1.236 1.00 93.50 166 VAL A O 1
ATOM 1217 N N . VAL A 1 167 ? 0.437 -0.265 -0.460 1.00 94.62 167 VAL A N 1
ATOM 1218 C CA . VAL A 1 167 ? 0.753 -1.207 -1.516 1.00 94.62 167 VAL A CA 1
ATOM 1219 C C . VAL A 1 167 ? 2.074 -0.807 -2.141 1.00 94.62 167 VAL A C 1
ATOM 1221 O O . VAL A 1 167 ? 2.239 0.309 -2.623 1.00 94.62 167 VAL A O 1
ATOM 1224 N N . THR A 1 168 ? 3.030 -1.729 -2.131 1.00 92.25 168 THR A N 1
ATOM 1225 C CA . THR A 1 168 ? 4.280 -1.591 -2.879 1.00 92.25 168 THR A CA 1
ATOM 1226 C C . THR A 1 168 ? 4.250 -2.497 -4.095 1.00 92.25 168 THR A C 1
ATOM 1228 O O . THR A 1 168 ? 4.178 -3.722 -3.960 1.00 92.25 168 THR A O 1
ATOM 1231 N N . PHE A 1 169 ? 4.347 -1.895 -5.272 1.00 91.81 169 PHE A N 1
ATOM 1232 C CA . PHE A 1 169 ? 4.457 -2.590 -6.545 1.00 91.81 169 PHE A CA 1
ATOM 1233 C C . PHE A 1 169 ? 5.913 -2.676 -6.966 1.00 91.81 169 PHE A C 1
ATOM 1235 O O . PHE A 1 169 ? 6.634 -1.678 -6.963 1.00 91.81 169 PHE A O 1
ATOM 1242 N N . SER A 1 170 ? 6.330 -3.858 -7.400 1.00 89.06 170 SER A N 1
ATOM 1243 C CA . SER A 1 170 ? 7.625 -4.066 -8.038 1.00 89.06 170 SER A CA 1
ATOM 1244 C C . SER A 1 170 ? 7.461 -5.030 -9.203 1.00 89.06 170 SER A C 1
ATOM 1246 O O . SER A 1 170 ? 6.772 -6.042 -9.088 1.00 89.06 170 SER A O 1
ATOM 1248 N N . GLY A 1 171 ? 8.131 -4.771 -10.320 1.00 87.12 171 GLY A N 1
ATOM 1249 C CA . GLY A 1 171 ? 8.099 -5.681 -11.456 1.00 87.12 171 GLY A CA 1
ATOM 1250 C C . GLY A 1 171 ? 8.577 -5.040 -12.754 1.00 87.12 171 GLY A C 1
ATOM 1251 O O . GLY A 1 171 ? 8.791 -3.830 -12.804 1.00 87.12 171 GLY A O 1
ATOM 1252 N N . PRO A 1 172 ? 8.737 -5.840 -13.820 1.00 81.44 172 PRO A N 1
ATOM 1253 C CA . PRO A 1 172 ? 9.180 -5.357 -15.129 1.00 81.44 172 PRO A CA 1
ATOM 1254 C C . PRO A 1 172 ? 8.200 -4.386 -15.809 1.00 81.44 172 PRO A C 1
ATOM 1256 O O . PRO A 1 172 ? 8.584 -3.697 -16.748 1.00 81.44 172 PRO A O 1
ATOM 1259 N N . THR A 1 173 ? 6.941 -4.355 -15.364 1.00 79.56 173 THR A N 1
ATOM 1260 C CA . THR A 1 173 ? 5.839 -3.549 -15.918 1.00 79.56 173 THR A CA 1
ATOM 1261 C C . THR A 1 173 ? 5.829 -2.096 -15.424 1.00 79.56 173 THR A C 1
ATOM 1263 O O . THR A 1 173 ? 5.020 -1.292 -15.896 1.00 79.56 173 THR A O 1
ATOM 1266 N N . LEU A 1 174 ? 6.717 -1.746 -14.487 1.00 79.94 174 LEU A N 1
ATOM 1267 C CA . LEU A 1 174 ? 7.012 -0.370 -14.095 1.00 79.94 174 LEU A CA 1
ATOM 1268 C C . LEU A 1 174 ? 8.100 0.153 -15.050 1.00 79.94 174 LEU A C 1
ATOM 1270 O O . LEU A 1 174 ? 9.283 -0.159 -14.887 1.00 79.94 174 LEU A O 1
ATOM 1274 N N . ALA A 1 175 ? 7.676 0.848 -16.112 1.00 64.38 175 ALA A N 1
ATOM 1275 C CA . ALA A 1 175 ? 8.537 1.363 -17.183 1.00 64.38 175 ALA A CA 1
ATOM 1276 C C . ALA A 1 175 ? 9.655 2.291 -16.644 1.00 64.38 175 ALA A C 1
ATOM 1278 O O . ALA A 1 175 ? 9.637 2.672 -15.478 1.00 64.38 175 ALA A O 1
ATOM 1279 N N . PRO A 1 176 ? 10.686 2.584 -17.459 1.00 60.91 176 PRO A N 1
ATOM 1280 C CA . PRO A 1 176 ? 12.092 2.386 -17.094 1.00 60.91 176 PRO A CA 1
ATOM 1281 C C . PRO A 1 176 ? 12.460 2.938 -15.709 1.00 60.91 176 PRO A C 1
ATOM 1283 O O . PRO A 1 176 ? 12.968 4.041 -15.603 1.00 60.91 176 PRO A O 1
ATOM 1286 N N . ALA A 1 177 ? 12.258 2.145 -14.655 1.00 64.56 177 ALA A N 1
ATOM 1287 C CA . ALA A 1 177 ? 12.687 2.450 -13.292 1.00 64.56 177 ALA A CA 1
ATOM 1288 C C . ALA A 1 177 ? 12.407 3.891 -12.789 1.00 64.56 177 ALA A C 1
ATOM 1290 O O . ALA A 1 177 ? 13.114 4.338 -11.884 1.00 64.56 177 ALA A O 1
ATOM 1291 N N . GLU A 1 178 ? 11.431 4.612 -13.350 1.00 67.38 178 GLU A N 1
ATOM 1292 C CA . GLU A 1 178 ? 11.139 6.020 -13.065 1.00 67.38 178 GLU A CA 1
ATOM 1293 C C . GLU A 1 178 ? 9.625 6.279 -13.047 1.00 67.38 178 GLU A C 1
ATOM 1295 O O . GLU A 1 178 ? 8.870 5.550 -13.695 1.00 67.38 178 GLU A O 1
ATOM 1300 N N . PRO A 1 179 ? 9.163 7.312 -12.318 1.00 71.75 179 PRO A N 1
ATOM 1301 C CA . PRO A 1 179 ? 7.753 7.678 -12.284 1.00 71.75 179 PRO A CA 1
ATOM 1302 C C . PRO A 1 179 ? 7.293 8.170 -13.657 1.00 71.75 179 PRO A C 1
ATOM 1304 O O . PRO A 1 179 ? 7.654 9.263 -14.088 1.00 71.75 179 PRO A O 1
ATOM 1307 N N . ASP A 1 180 ? 6.470 7.375 -14.338 1.00 83.19 180 ASP A N 1
ATOM 1308 C CA . ASP A 1 180 ? 5.743 7.811 -15.528 1.00 83.19 180 ASP A CA 1
ATOM 1309 C C . ASP A 1 180 ? 4.234 7.894 -15.236 1.00 83.19 180 ASP A C 1
ATOM 1311 O O . ASP A 1 180 ? 3.696 7.023 -14.542 1.00 83.19 180 ASP A O 1
ATOM 1315 N N . PRO A 1 181 ? 3.514 8.902 -15.767 1.00 83.50 181 PRO A N 1
ATOM 1316 C CA . PRO A 1 181 ? 2.103 9.109 -15.442 1.00 83.50 181 PRO A CA 1
ATOM 1317 C C . PRO A 1 181 ? 1.204 7.897 -15.709 1.00 83.50 181 PRO A C 1
ATOM 1319 O O . PRO A 1 181 ? 0.246 7.674 -14.974 1.00 83.50 181 PRO A O 1
ATOM 1322 N N . LYS A 1 182 ? 1.504 7.084 -16.733 1.00 83.75 182 LYS A N 1
ATOM 1323 C CA . LYS A 1 182 ? 0.681 5.915 -17.072 1.00 83.75 182 LYS A CA 1
ATOM 1324 C C . LYS A 1 182 ? 0.891 4.782 -16.077 1.00 83.75 182 LYS A C 1
ATOM 1326 O O . LYS A 1 182 ? -0.078 4.124 -15.703 1.00 83.75 182 LYS A O 1
ATOM 1331 N N . SER A 1 183 ? 2.130 4.537 -15.652 1.00 84.12 183 SER A N 1
ATOM 1332 C CA . SER A 1 183 ? 2.408 3.566 -14.592 1.00 84.12 183 SER A CA 1
ATOM 1333 C C . SER A 1 183 ? 1.817 4.020 -13.266 1.00 84.12 183 SER A C 1
ATOM 1335 O O . SER A 1 183 ? 1.164 3.204 -12.626 1.00 84.12 183 SER A O 1
ATOM 1337 N N . MET A 1 184 ? 1.956 5.304 -12.907 1.00 87.44 184 MET A N 1
ATOM 1338 C CA . MET A 1 184 ? 1.382 5.878 -11.680 1.00 87.44 184 MET A CA 1
ATOM 1339 C C . MET A 1 184 ? -0.151 5.792 -11.654 1.00 87.44 184 MET A C 1
ATOM 1341 O O . MET A 1 184 ? -0.729 5.395 -10.646 1.00 87.44 184 MET A O 1
ATOM 1345 N N . GLN A 1 185 ? -0.815 6.078 -12.776 1.00 87.44 185 GLN A N 1
ATOM 1346 C CA . GLN A 1 185 ? -2.267 5.922 -12.891 1.00 87.44 185 GLN A CA 1
ATOM 1347 C C . GLN A 1 185 ? -2.701 4.453 -12.802 1.00 87.44 185 GLN A C 1
ATOM 1349 O O . GLN A 1 185 ? -3.707 4.131 -12.180 1.00 87.44 185 GLN A O 1
ATOM 1354 N N . ARG A 1 186 ? -1.952 3.533 -13.419 1.00 89.19 186 ARG A N 1
ATOM 1355 C CA . ARG A 1 186 ? -2.251 2.100 -13.321 1.00 89.19 186 ARG A CA 1
ATOM 1356 C C . ARG A 1 186 ? -2.156 1.592 -11.886 1.00 89.19 186 ARG A C 1
ATOM 1358 O O . ARG A 1 186 ? -3.067 0.913 -11.431 1.00 89.19 186 ARG A O 1
ATOM 1365 N N . VAL A 1 187 ? -1.062 1.8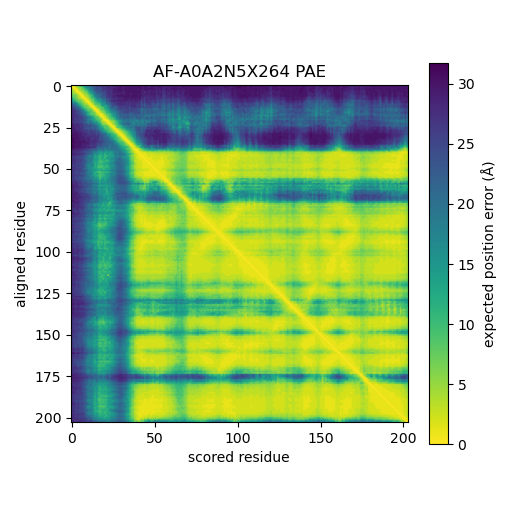92 -11.186 1.00 90.62 187 VAL A N 1
ATOM 1366 C CA . VAL A 1 187 ? -0.873 1.432 -9.800 1.00 90.62 187 VAL A CA 1
ATOM 1367 C C . VAL A 1 187 ? -1.844 2.092 -8.829 1.00 90.62 187 VAL A C 1
ATOM 1369 O O . VAL A 1 187 ? -2.244 1.426 -7.880 1.00 90.62 187 VAL A O 1
ATOM 1372 N N . SER A 1 188 ? -2.295 3.330 -9.066 1.00 91.75 188 SER A N 1
ATOM 1373 C CA . SER A 1 188 ? -3.354 3.925 -8.241 1.00 91.75 188 SER A CA 1
ATOM 1374 C C . SER A 1 188 ? -4.696 3.209 -8.423 1.00 91.75 188 SER A C 1
ATOM 1376 O O . SER A 1 188 ? -5.324 2.865 -7.426 1.00 91.75 188 SER A O 1
ATOM 1378 N N . ILE A 1 189 ? -5.087 2.875 -9.660 1.00 92.50 189 ILE A N 1
ATOM 1379 C CA . ILE A 1 189 ? -6.294 2.071 -9.941 1.00 92.50 189 ILE A CA 1
ATOM 1380 C C . ILE A 1 189 ? -6.196 0.695 -9.273 1.00 92.50 189 ILE A C 1
ATOM 1382 O O . ILE A 1 189 ? -7.087 0.305 -8.529 1.00 92.50 189 ILE A O 1
ATOM 1386 N N . VAL A 1 190 ? -5.078 -0.016 -9.448 1.00 94.12 190 VAL A N 1
ATOM 1387 C CA . VAL A 1 190 ? -4.899 -1.328 -8.803 1.00 94.12 190 VAL A CA 1
ATOM 1388 C C . VAL A 1 190 ? -4.890 -1.202 -7.275 1.00 94.12 190 VAL A C 1
ATOM 1390 O O . VAL A 1 190 ? -5.385 -2.083 -6.582 1.00 94.12 190 VAL A O 1
ATOM 1393 N N . THR A 1 191 ? -4.354 -0.111 -6.720 1.00 94.94 191 THR A N 1
ATOM 1394 C CA . THR A 1 191 ? -4.406 0.143 -5.271 1.00 94.94 191 THR A CA 1
ATOM 1395 C C . THR A 1 191 ? -5.832 0.358 -4.787 1.00 94.94 191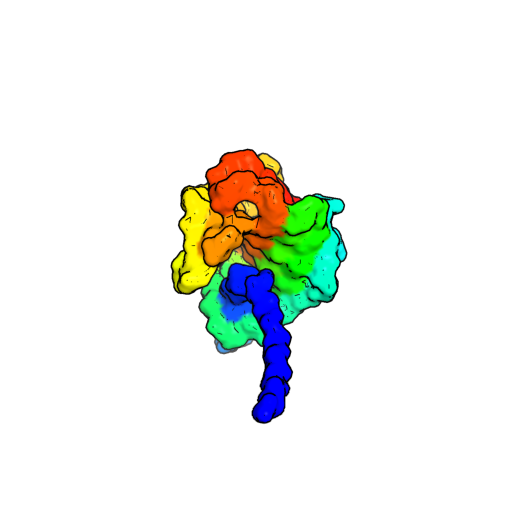 THR A C 1
ATOM 1397 O O . THR A 1 191 ? -6.168 -0.110 -3.701 1.00 94.94 191 THR A O 1
ATOM 1400 N N . GLN A 1 192 ? -6.669 1.040 -5.570 1.00 93.94 192 GLN A N 1
ATOM 1401 C CA . GLN A 1 192 ? -8.087 1.173 -5.257 1.00 93.94 192 GLN A CA 1
ATOM 1402 C C . GLN A 1 192 ? -8.748 -0.208 -5.197 1.00 93.94 192 GLN A C 1
ATOM 1404 O O . GLN A 1 192 ? -9.353 -0.525 -4.175 1.00 93.94 192 GLN A O 1
ATOM 1409 N N . ASP A 1 193 ? -8.549 -1.052 -6.211 1.00 94.69 193 ASP A N 1
ATOM 1410 C CA . ASP A 1 193 ? -9.115 -2.405 -6.224 1.00 94.69 193 ASP A CA 1
ATOM 1411 C C . ASP A 1 193 ? -8.613 -3.239 -5.026 1.00 94.69 193 ASP A C 1
ATOM 1413 O O . ASP A 1 193 ? -9.380 -3.937 -4.369 1.00 94.69 193 ASP A O 1
ATOM 1417 N N . VAL A 1 194 ? -7.323 -3.132 -4.676 1.00 95.44 194 VAL A N 1
ATOM 1418 C CA . VAL A 1 194 ? -6.760 -3.786 -3.480 1.00 95.44 194 VAL A CA 1
ATOM 1419 C C . VAL A 1 194 ? -7.427 -3.276 -2.209 1.00 95.44 194 VAL A C 1
ATOM 1421 O O . VAL A 1 194 ? -7.732 -4.070 -1.321 1.00 95.44 194 VAL A O 1
ATOM 1424 N N . ARG A 1 195 ? -7.641 -1.966 -2.082 1.00 93.94 195 ARG A N 1
ATOM 1425 C CA . ARG A 1 195 ? -8.329 -1.388 -0.927 1.00 93.94 195 ARG A CA 1
ATOM 1426 C C . ARG A 1 195 ? -9.753 -1.930 -0.816 1.00 93.94 195 ARG A C 1
ATOM 1428 O O . ARG A 1 195 ? -10.173 -2.267 0.285 1.00 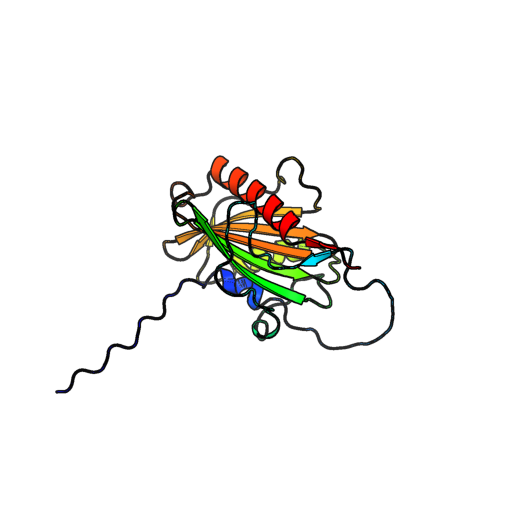93.94 195 ARG A O 1
ATOM 1435 N N . GLU A 1 196 ? -10.480 -2.020 -1.922 1.00 93.19 196 GLU A N 1
ATOM 1436 C CA . GLU A 1 196 ? -11.837 -2.571 -1.949 1.00 93.19 196 GLU A CA 1
ATOM 1437 C C . GLU A 1 196 ? -11.844 -4.057 -1.554 1.00 93.19 196 GLU A C 1
ATOM 1439 O O . GLU A 1 196 ? -12.575 -4.441 -0.645 1.00 93.19 196 GLU A O 1
ATOM 1444 N N . ASP A 1 197 ? -10.955 -4.868 -2.132 1.00 95.25 197 ASP A N 1
ATOM 1445 C CA . ASP A 1 197 ? -10.864 -6.310 -1.860 1.00 95.25 197 ASP A CA 1
ATOM 1446 C C . ASP A 1 197 ? -10.372 -6.642 -0.439 1.00 95.25 197 ASP A C 1
ATOM 1448 O O . ASP A 1 197 ? -10.633 -7.728 0.088 1.00 95.25 197 ASP A O 1
ATOM 1452 N N . THR A 1 198 ? -9.603 -5.744 0.181 1.00 93.62 198 THR A N 1
ATOM 1453 C CA . THR A 1 198 ? -9.024 -5.966 1.517 1.00 93.62 198 THR A CA 1
ATOM 1454 C C . THR A 1 198 ? -9.893 -5.431 2.646 1.00 93.62 198 THR A C 1
ATOM 1456 O O . THR A 1 198 ? -9.692 -5.846 3.787 1.00 93.62 198 THR A O 1
ATOM 1459 N N . ARG A 1 199 ? -10.868 -4.557 2.371 1.00 92.06 199 ARG A N 1
ATOM 1460 C CA . ARG A 1 199 ? -11.782 -4.020 3.386 1.00 92.06 199 ARG A CA 1
ATOM 1461 C C . ARG A 1 199 ? -12.961 -4.958 3.606 1.00 92.06 199 ARG A C 1
ATOM 1463 O O . ARG A 1 199 ? -13.743 -5.229 2.703 1.00 92.06 199 ARG A O 1
ATOM 1470 N N . VAL A 1 200 ? -13.124 -5.408 4.846 1.00 90.00 200 VAL A N 1
ATOM 1471 C CA . VAL A 1 200 ? -14.258 -6.239 5.268 1.00 90.00 200 VAL A CA 1
ATOM 1472 C C . VAL A 1 200 ? -15.094 -5.445 6.270 1.00 90.00 200 VAL A C 1
ATOM 1474 O O . VAL A 1 200 ? -14.511 -4.935 7.230 1.00 90.00 200 VAL A O 1
ATOM 1477 N N . PRO A 1 201 ? -16.420 -5.309 6.078 1.00 85.88 201 PRO A N 1
ATOM 1478 C CA . PRO A 1 201 ? -17.282 -4.626 7.038 1.00 85.88 201 PRO A CA 1
ATOM 1479 C C . PRO A 1 201 ? -17.160 -5.232 8.436 1.00 85.88 201 PRO A C 1
ATOM 1481 O O . PRO A 1 201 ? -17.064 -6.453 8.580 1.00 85.88 201 PRO A O 1
ATOM 1484 N N . VAL A 1 202 ? -17.168 -4.384 9.461 1.00 77.56 202 VAL A N 1
ATOM 1485 C CA . VAL A 1 202 ? -17.276 -4.845 10.851 1.00 77.56 202 VAL A CA 1
ATOM 1486 C C . VAL A 1 202 ? -18.749 -5.171 11.113 1.00 77.56 202 VAL A C 1
ATOM 1488 O O . VAL A 1 202 ? -19.599 -4.298 10.939 1.00 77.56 202 VAL A O 1
ATOM 1491 N N . GLU A 1 203 ? -19.048 -6.430 11.448 1.00 59.66 203 GLU A N 1
ATOM 1492 C CA . GLU A 1 203 ? -20.396 -6.888 11.841 1.00 59.66 203 GLU A CA 1
ATOM 1493 C C . GLU A 1 203 ? -20.786 -6.438 13.255 1.00 59.66 203 GLU A C 1
ATOM 1495 O O . GLU A 1 203 ? -19.901 -6.433 14.145 1.00 59.66 203 GLU A O 1
#

Foldseek 3Di:
DDDDDDDPPDPPPPPLVLLVLQAAAAPDDDDDDDPPKFDFWFFDDDQDFPNFWGWDDDKDQSNVSHNHHHYQPQFHPWGKIWTKIAGPQRKIKIKIKTWIFRPDFPSSQVVSVVSQCVDPQKHWADDKDFDAAPPQPAPGKIKTWMDGPNWIWIKIWGGHRTMTMIMIMGHPPQPPSHDDPVSRNVVSVRVSRRVVVGIDTDD

Sequence (203 aa):
PPQQPQRPRKKRTGAVAGLLAGALALAGGVAWWALAEDGPYRLATPDTVASAYQRQGKGVDASALVKDGQALPGVTDPHPVVASYRGADKETLTFSGAWGTVTDPRAAVDAVFAQTEASKDAELVGEPTEEPPPGFDGELMRCQGVRADRLYSVLCAWGDSSTVGVVTFSGPTLAPAEPDPKSMQRVSIVTQDVREDTRVPVE

Secondary structure (DSSP, 8-state):
-PPPP---------SSTTHHHHS-----------S-TT-SEEE---SEETTTEEE-S--EEGGGT-SSS---TTEEEEEEEEEEEE-GGG-EEEEEEEEEEES-HHHHHHHHHHHHHH-TT-EEEEEEE-SPPTT--SSEEEEEEEEETTEEEEEEEEE-SSEEEEEEEESTTSGGGS--HHHHHHHHHHHHHHHHHHEEE--

Nearest PDB structures (foldseek):
  7cu8-assembly1_B  TM=4.551E-01  e=3.313E-01  Mycobacterium tuberculosis H37Rv
  5h7z-assembly1_A  TM=4.943E-01  e=5.163E-01  Pseudomonas aeruginosa PAO1
  7cu9-assembly1_A  TM=3.320E-01  e=1.034E-01  Mycolicibacterium smegmatis MC2 155
  4r1d-assembly1_B  TM=3.705E-01  e=3.313E-01  Pseudomonas aeruginosa PAO1
  9d93-assembly1_Sc  TM=2.639E-01  e=3.217E+00  Mycobacterium phage Bxb1